Protein AF-A0AAD7U7F3-F1 (afdb_monomer_lite)

pLDDT: mean 78.09, std 25.13, range [22.78, 98.5]

Organism: NCBI:txid2483200

Radius of gyration: 23.65 Å; chains: 1; bounding box: 56×89×61 Å

Sequence (360 aa):
MRVAIVAVALGLERPLIDTRGFLRDIYPVLDVEEEKPFQRAETRCYMRARQVPGDGACLFHALSAGLWYTTNGTHHPMDRKMLREQSLFLRAKAVDVLEDTRDPWLYMGDAERLRASKLLALAAEQCGQSPRDYCHKLRKPHAWGGGPEIVALSNAMRRPIHVYELLWAIADPPGKTPTAPRRARWCLKCIAEFGSPRFDRKPPLHILSCDSRFPSLSPEQMLDQGNHFLLLFECEPHEAARAAADEGADLDAVLKLRAQVERRAISRAKFVSDHRTNPPQSDLAPFFARTVGGSSRLDLWKLSKLLLWPALLLCAAKLPWFWGPSADDPGPPSGSGPKPARRHAPRVIAFGGGGGGAYF

Structure (mmCIF, N/CA/C/O backbone):
data_AF-A0AAD7U7F3-F1
#
_entry.id   AF-A0AAD7U7F3-F1
#
loop_
_atom_site.group_PDB
_atom_site.id
_atom_site.type_symbol
_atom_site.label_atom_id
_atom_site.label_alt_id
_atom_site.label_comp_id
_atom_site.label_asym_id
_atom_site.label_entity_id
_atom_site.label_seq_id
_atom_site.pdbx_PDB_ins_code
_atom_site.Cartn_x
_atom_site.Cartn_y
_atom_site.Cartn_z
_atom_site.occupancy
_atom_site.B_iso_or_equiv
_atom_site.auth_seq_id
_atom_site.auth_comp_id
_atom_site.auth_asym_id
_atom_site.auth_atom_id
_atom_site.pdbx_PDB_model_num
ATOM 1 N N . MET A 1 1 ? -17.987 -4.417 -16.747 1.00 47.72 1 MET A N 1
ATOM 2 C CA . MET A 1 1 ? -17.354 -5.637 -17.304 1.00 47.72 1 MET A CA 1
ATOM 3 C C . MET A 1 1 ? -17.877 -6.002 -18.695 1.00 47.72 1 MET A C 1
ATOM 5 O O . MET A 1 1 ? -17.098 -5.832 -19.616 1.00 47.72 1 MET A O 1
ATOM 9 N N . ARG A 1 2 ? -19.148 -6.409 -18.905 1.00 35.84 2 ARG A N 1
ATOM 10 C CA . ARG A 1 2 ? -19.647 -6.839 -20.243 1.00 35.84 2 ARG A CA 1
ATOM 11 C C . ARG A 1 2 ? -19.343 -5.865 -21.403 1.00 35.84 2 ARG A C 1
ATOM 13 O O . ARG A 1 2 ? -18.937 -6.324 -22.461 1.00 35.84 2 ARG A O 1
ATOM 20 N N . VAL A 1 3 ? -19.447 -4.550 -21.183 1.00 44.34 3 VAL A N 1
ATOM 21 C CA . VAL A 1 3 ? -19.144 -3.508 -22.194 1.00 44.34 3 VAL A CA 1
ATOM 22 C C . VAL A 1 3 ? -17.710 -3.598 -22.749 1.00 44.34 3 VAL A C 1
ATOM 24 O O . VAL A 1 3 ? -17.503 -3.390 -23.938 1.00 44.34 3 VAL A O 1
ATOM 27 N N . ALA A 1 4 ? -16.725 -3.977 -21.928 1.00 43.75 4 ALA A N 1
ATOM 28 C CA . ALA A 1 4 ? -15.315 -4.020 -22.333 1.00 43.75 4 ALA A CA 1
ATOM 29 C C . ALA A 1 4 ? -14.976 -5.168 -23.305 1.00 43.75 4 ALA A C 1
ATOM 31 O O . ALA A 1 4 ? -13.915 -5.153 -23.918 1.00 43.75 4 ALA A O 1
ATOM 32 N N . ILE A 1 5 ? -15.857 -6.167 -23.446 1.00 48.69 5 ILE A N 1
ATOM 33 C CA . ILE A 1 5 ? -15.606 -7.349 -24.287 1.00 48.69 5 ILE A CA 1
ATOM 34 C C . ILE A 1 5 ? -15.856 -7.035 -25.771 1.00 48.69 5 ILE A C 1
ATOM 36 O O . ILE A 1 5 ? -15.153 -7.554 -26.631 1.00 48.69 5 ILE A O 1
ATOM 40 N N . VAL A 1 6 ? -16.814 -6.151 -26.077 1.00 45.12 6 VAL A N 1
ATOM 41 C CA . VAL A 1 6 ? -17.213 -5.834 -27.462 1.00 45.12 6 VAL A CA 1
ATOM 42 C C . VAL A 1 6 ? -16.148 -5.008 -28.194 1.00 45.12 6 VAL A C 1
ATOM 44 O O . VAL A 1 6 ? -15.938 -5.202 -29.387 1.00 45.12 6 VAL A O 1
ATOM 47 N N . ALA A 1 7 ? -15.429 -4.131 -27.485 1.00 48.34 7 ALA A N 1
ATOM 48 C CA . ALA A 1 7 ? -14.422 -3.255 -28.089 1.00 48.34 7 ALA A CA 1
ATOM 49 C C . ALA A 1 7 ? -13.262 -4.028 -28.753 1.00 48.34 7 ALA A C 1
ATOM 51 O O . ALA A 1 7 ? -12.805 -3.662 -29.835 1.00 48.34 7 ALA A O 1
ATOM 52 N N . VAL A 1 8 ? -12.826 -5.133 -28.136 1.00 48.38 8 VAL A N 1
ATOM 53 C CA . VAL A 1 8 ? -11.633 -5.904 -28.539 1.00 48.38 8 VAL A CA 1
ATOM 54 C C . VAL A 1 8 ? -11.722 -6.444 -29.976 1.00 48.38 8 VAL A C 1
ATOM 56 O O . VAL A 1 8 ? -10.695 -6.636 -30.622 1.00 48.38 8 VAL A O 1
ATOM 59 N N . ALA A 1 9 ? -12.933 -6.648 -30.506 1.00 48.47 9 ALA A N 1
ATOM 60 C CA . ALA A 1 9 ? -13.152 -7.171 -31.855 1.00 48.47 9 ALA A CA 1
ATOM 61 C C . ALA A 1 9 ? -12.888 -6.156 -32.990 1.00 48.47 9 ALA A C 1
ATOM 63 O O . ALA A 1 9 ? -12.782 -6.562 -34.143 1.00 48.47 9 ALA A O 1
ATOM 64 N N . LEU A 1 10 ? -12.786 -4.855 -32.688 1.00 58.00 10 LEU A N 1
ATOM 65 C CA . LEU A 1 10 ? -12.718 -3.775 -33.689 1.00 58.00 10 LEU A CA 1
ATOM 66 C C . LEU A 1 10 ? -11.323 -3.138 -33.826 1.00 58.00 10 LEU A C 1
ATOM 68 O O . LEU A 1 10 ? -11.193 -2.049 -34.377 1.00 58.00 10 LEU A O 1
ATOM 72 N N . GLY A 1 11 ? -10.280 -3.765 -33.274 1.00 48.06 11 GLY A N 1
ATOM 73 C CA . GLY A 1 11 ? -8.939 -3.166 -33.201 1.00 48.06 11 GLY A CA 1
ATOM 74 C C . GLY A 1 11 ? -8.825 -2.000 -32.209 1.00 48.06 11 GLY A C 1
ATOM 75 O O . GLY A 1 11 ? -7.768 -1.378 -32.121 1.00 48.06 11 GLY A O 1
ATOM 76 N N . LEU A 1 12 ? -9.888 -1.725 -31.443 1.00 54.03 12 LEU A N 1
ATOM 77 C CA . LEU A 1 12 ? -9.874 -0.774 -30.334 1.00 54.03 12 LEU A CA 1
ATOM 78 C C . LEU A 1 12 ? -8.924 -1.256 -29.227 1.00 54.03 12 LEU A C 1
ATOM 80 O O . LEU A 1 12 ? -8.584 -2.438 -29.127 1.00 54.03 12 LEU A O 1
ATOM 84 N N . GLU A 1 13 ? -8.483 -0.311 -28.402 1.00 64.56 13 GLU A N 1
ATOM 85 C CA . GLU A 1 13 ? -7.389 -0.497 -27.452 1.00 64.56 13 GLU A CA 1
ATOM 86 C C . GLU A 1 13 ? -7.586 -1.715 -26.536 1.00 64.56 13 GLU A C 1
ATOM 88 O O . GLU A 1 13 ? -8.655 -1.940 -25.961 1.00 64.56 13 GLU A O 1
ATOM 93 N N . ARG A 1 14 ? -6.519 -2.514 -26.376 1.00 65.56 14 ARG A N 1
ATOM 94 C CA . ARG A 1 14 ? -6.521 -3.658 -25.450 1.00 65.56 14 ARG A CA 1
ATOM 95 C C . ARG A 1 14 ? -6.868 -3.154 -24.043 1.00 65.56 14 ARG A C 1
ATOM 97 O O . ARG A 1 14 ? -6.232 -2.194 -23.606 1.00 65.56 14 ARG A O 1
ATOM 104 N N . PRO A 1 15 ? -7.786 -3.811 -23.309 1.00 71.75 15 PRO A N 1
ATOM 105 C CA . PRO A 1 15 ? -8.251 -3.314 -22.020 1.00 71.75 15 PRO A CA 1
ATOM 106 C C . PRO A 1 15 ? -7.083 -3.086 -21.055 1.00 71.75 15 PRO A C 1
ATOM 108 O O . PRO A 1 15 ? -6.195 -3.930 -20.916 1.00 71.75 15 PRO A O 1
ATOM 111 N N . LEU A 1 16 ? -7.117 -1.943 -20.364 1.00 88.31 16 LEU A N 1
ATOM 112 C CA . LEU A 1 16 ? -6.086 -1.514 -19.409 1.00 88.31 16 LEU A CA 1
ATOM 113 C C . LEU A 1 16 ? -5.999 -2.422 -18.164 1.00 88.31 16 LEU A C 1
ATOM 115 O O . LEU A 1 16 ? -5.067 -2.296 -17.373 1.00 88.31 16 LEU A O 1
ATOM 119 N N . ILE A 1 17 ? -6.964 -3.333 -17.995 1.00 91.25 17 ILE A N 1
ATOM 120 C CA . ILE A 1 17 ? -7.103 -4.264 -16.873 1.00 91.25 17 ILE A CA 1
ATOM 121 C C . ILE A 1 17 ? -7.215 -5.695 -17.432 1.00 91.25 17 ILE A C 1
ATOM 123 O O . ILE A 1 17 ? -8.026 -5.945 -18.327 1.00 91.25 17 ILE A O 1
ATOM 127 N N . ASP A 1 18 ? -6.426 -6.638 -16.910 1.00 92.06 18 ASP A N 1
ATOM 128 C CA . ASP A 1 18 ? -6.456 -8.054 -17.291 1.00 92.06 18 ASP A CA 1
ATOM 129 C C . ASP A 1 18 ? -7.657 -8.810 -16.682 1.00 92.06 18 ASP A C 1
ATOM 131 O O . ASP A 1 18 ? -8.365 -8.330 -15.793 1.00 92.06 18 ASP A O 1
ATOM 135 N N . THR A 1 19 ? -7.888 -10.044 -17.138 1.00 89.75 19 THR A N 1
ATOM 136 C CA . THR A 1 19 ? -9.008 -10.888 -16.679 1.00 89.75 19 THR A CA 1
ATOM 137 C C . THR A 1 19 ? -8.9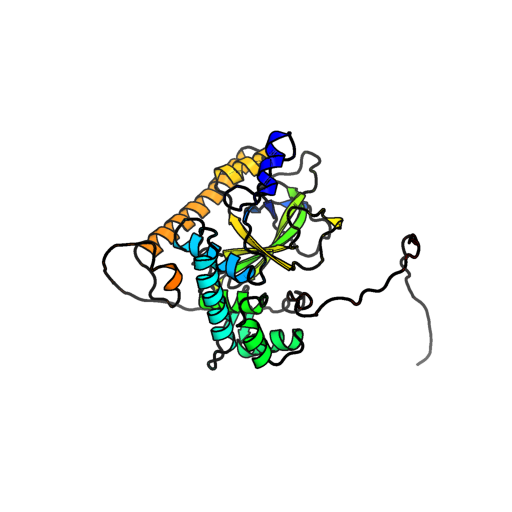25 -11.306 -15.203 1.00 89.75 19 THR A C 1
ATOM 139 O O . THR A 1 19 ? -9.897 -11.834 -14.665 1.00 89.75 19 THR A O 1
ATOM 142 N N . ARG A 1 20 ? -7.797 -11.055 -14.523 1.00 89.94 20 ARG A N 1
ATOM 143 C CA . ARG A 1 20 ? -7.549 -11.333 -13.097 1.00 89.94 20 ARG A CA 1
ATOM 144 C C . ARG A 1 20 ? -7.610 -10.058 -12.235 1.00 89.94 20 ARG A C 1
ATOM 146 O O . ARG A 1 20 ? -7.450 -10.148 -11.009 1.00 89.94 20 ARG A O 1
ATOM 153 N N . GLY A 1 21 ? -7.863 -8.900 -12.851 1.00 92.75 21 GLY A N 1
ATOM 154 C CA . GLY A 1 21 ? -7.983 -7.585 -12.218 1.00 92.75 21 GLY A CA 1
ATOM 155 C C . GLY A 1 21 ? -6.676 -6.793 -12.113 1.00 92.75 21 GLY A C 1
ATOM 156 O O . GLY A 1 21 ? -6.650 -5.790 -11.404 1.00 92.75 21 GLY A O 1
ATOM 157 N N . PHE A 1 22 ? -5.586 -7.226 -12.750 1.00 95.56 22 PHE A N 1
ATOM 158 C CA . PHE A 1 22 ? -4.326 -6.474 -12.765 1.00 95.56 22 PHE A CA 1
ATOM 159 C C . PHE A 1 22 ? -4.377 -5.349 -13.785 1.00 95.56 22 PHE A C 1
ATOM 161 O O . PHE A 1 22 ? -4.866 -5.554 -14.891 1.00 95.56 22 PHE A O 1
ATOM 168 N N . LEU A 1 23 ? -3.812 -4.190 -13.455 1.00 95.44 23 LEU A N 1
ATOM 169 C CA . LEU A 1 23 ? -3.479 -3.210 -14.479 1.00 95.44 23 LEU A CA 1
ATOM 170 C C . LEU A 1 23 ? -2.421 -3.819 -15.404 1.00 95.44 23 LEU A C 1
ATOM 172 O O . LEU A 1 23 ? -1.538 -4.565 -14.967 1.00 95.44 23 LEU A O 1
ATOM 176 N N . ARG A 1 24 ? -2.566 -3.566 -16.704 1.00 92.56 24 ARG A N 1
ATOM 177 C CA . ARG A 1 24 ? -1.751 -4.219 -17.733 1.00 92.56 24 ARG A CA 1
ATOM 178 C C . ARG A 1 24 ? -0.275 -3.837 -17.617 1.00 92.56 24 ARG A C 1
ATOM 180 O O . ARG A 1 24 ? 0.584 -4.704 -17.809 1.00 92.56 24 ARG A O 1
ATOM 187 N N . ASP A 1 25 ? -0.019 -2.573 -17.303 1.00 94.31 25 ASP A N 1
ATOM 188 C CA . ASP A 1 25 ? 1.313 -1.988 -17.249 1.00 94.31 25 ASP A CA 1
ATOM 189 C C . ASP A 1 25 ? 2.125 -2.470 -16.041 1.00 94.31 25 ASP A C 1
ATOM 191 O O . ASP A 1 25 ? 1.609 -2.986 -15.045 1.00 94.31 25 ASP A O 1
ATOM 195 N N . ILE A 1 26 ? 3.437 -2.298 -16.164 1.00 95.94 26 ILE A N 1
ATOM 196 C CA . ILE A 1 26 ? 4.414 -2.528 -15.106 1.00 95.94 26 ILE A CA 1
ATOM 197 C C . ILE A 1 26 ? 4.969 -1.161 -14.707 1.00 95.94 26 ILE A C 1
ATOM 199 O O . ILE A 1 26 ? 5.380 -0.377 -15.566 1.00 95.94 26 ILE A O 1
ATOM 203 N N . TYR A 1 27 ? 4.984 -0.872 -13.410 1.00 96.94 27 TYR A N 1
ATOM 204 C CA . TYR A 1 27 ? 5.368 0.430 -12.879 1.00 96.94 27 TYR A CA 1
ATOM 205 C C . TYR A 1 27 ? 6.756 0.349 -12.225 1.00 96.94 27 TYR A C 1
ATOM 207 O O . TYR A 1 27 ? 6.943 -0.482 -11.329 1.00 96.94 27 TYR A O 1
ATOM 215 N N . PRO A 1 28 ? 7.733 1.170 -12.650 1.00 96.50 28 PRO A N 1
ATOM 216 C CA . PRO A 1 28 ? 9.009 1.293 -11.957 1.00 96.50 28 PRO A CA 1
ATOM 217 C C . PRO A 1 28 ? 8.789 1.971 -10.601 1.00 96.50 28 PRO A C 1
ATOM 219 O O . PRO A 1 28 ? 8.131 3.009 -10.514 1.00 96.50 28 PRO A O 1
ATOM 222 N N . VAL A 1 29 ? 9.342 1.381 -9.546 1.00 96.25 29 VAL A N 1
ATOM 223 C CA . VAL A 1 29 ? 9.463 1.989 -8.219 1.00 96.25 29 VAL A CA 1
ATOM 224 C C . VAL A 1 29 ? 10.781 2.744 -8.187 1.00 96.25 29 VAL A C 1
ATOM 226 O O . VAL A 1 29 ? 11.840 2.133 -8.342 1.00 96.25 29 VAL A O 1
ATOM 229 N N . LEU A 1 30 ? 10.706 4.056 -8.006 1.00 94.12 30 LEU A N 1
ATOM 230 C CA . LEU A 1 30 ? 11.855 4.953 -8.034 1.00 94.12 30 LEU A CA 1
ATOM 231 C C . LEU A 1 30 ? 12.405 5.170 -6.625 1.00 94.12 30 LEU A C 1
ATOM 233 O O . LEU A 1 30 ? 11.630 5.287 -5.674 1.00 94.12 30 LEU A O 1
ATOM 237 N N . ASP A 1 31 ? 13.730 5.252 -6.504 1.00 86.38 31 ASP A N 1
ATOM 238 C CA . ASP A 1 31 ? 14.371 5.755 -5.286 1.00 86.38 31 ASP A CA 1
ATOM 239 C C . ASP A 1 31 ? 14.473 7.284 -5.370 1.00 86.38 31 ASP A C 1
ATOM 241 O O . ASP A 1 31 ? 15.043 7.820 -6.324 1.00 86.38 31 ASP A O 1
ATOM 245 N N . VAL A 1 32 ? 13.821 7.994 -4.446 1.00 85.44 32 VAL A N 1
ATOM 246 C CA . VAL A 1 32 ? 13.494 9.418 -4.610 1.00 85.44 32 VAL A CA 1
ATOM 247 C C . VAL A 1 32 ? 13.761 10.217 -3.338 1.00 85.44 32 VAL A C 1
ATOM 249 O O . VAL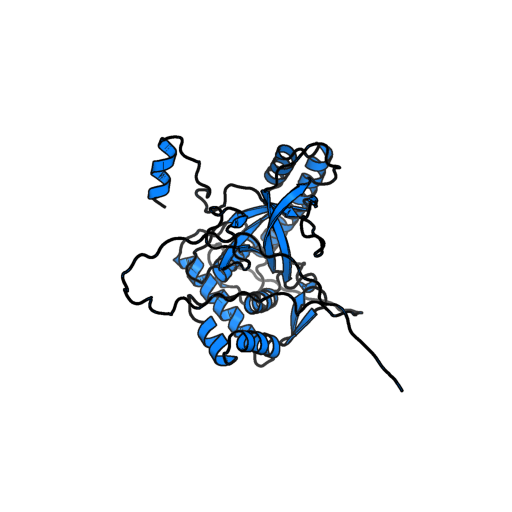 A 1 32 ? 13.020 10.127 -2.363 1.00 85.44 32 VAL A O 1
ATOM 252 N N . GLU A 1 33 ? 14.767 11.086 -3.406 1.00 78.56 33 GLU A N 1
ATOM 253 C CA . GLU A 1 33 ? 14.968 12.190 -2.462 1.00 78.56 33 GLU A CA 1
ATOM 254 C C . GLU A 1 33 ? 13.843 13.232 -2.618 1.00 78.56 33 GLU A C 1
ATOM 256 O O . GLU A 1 33 ? 13.514 13.636 -3.739 1.00 78.56 33 GLU A O 1
ATOM 261 N N . GLU A 1 34 ? 13.261 13.690 -1.504 1.00 70.06 34 GLU A N 1
ATOM 262 C CA . GLU A 1 34 ? 11.992 14.441 -1.500 1.00 70.06 34 GLU A CA 1
ATOM 263 C C . GLU A 1 34 ? 12.018 15.789 -2.248 1.00 70.06 34 GLU A C 1
ATOM 265 O O . GLU A 1 34 ? 10.980 16.253 -2.714 1.00 70.06 34 GLU A O 1
ATOM 270 N N . GLU A 1 35 ? 13.180 16.431 -2.379 1.00 65.56 35 GLU A N 1
ATOM 271 C CA . GLU A 1 35 ? 13.280 17.882 -2.622 1.00 65.56 35 GLU A CA 1
ATOM 272 C C . GLU A 1 35 ? 13.250 18.336 -4.100 1.00 65.56 35 GLU A C 1
ATOM 274 O O . GLU A 1 35 ? 13.388 19.528 -4.380 1.00 65.56 35 GLU A O 1
ATOM 279 N N . LYS A 1 36 ? 13.114 17.427 -5.077 1.00 63.56 36 LYS A N 1
ATOM 280 C CA . LYS A 1 36 ? 13.412 17.717 -6.501 1.00 63.56 36 LYS A CA 1
ATOM 281 C C . LYS A 1 36 ? 12.172 17.586 -7.411 1.00 63.56 36 LYS A C 1
ATOM 283 O O . LYS A 1 36 ? 11.850 16.478 -7.821 1.00 63.56 36 LYS A O 1
ATOM 288 N N . PRO A 1 37 ? 11.512 18.684 -7.840 1.00 53.56 37 PRO A N 1
ATOM 289 C CA . PRO A 1 37 ? 10.186 18.641 -8.485 1.00 53.56 37 PRO A CA 1
ATOM 290 C C . PRO A 1 37 ? 10.131 18.031 -9.901 1.00 53.56 37 PRO A C 1
ATOM 292 O O . PRO A 1 37 ? 9.054 17.931 -10.479 1.00 53.56 37 PRO A O 1
ATOM 295 N N . PHE A 1 38 ? 11.267 17.627 -10.474 1.00 59.78 38 PHE A N 1
ATOM 296 C CA . PHE A 1 38 ? 11.347 16.862 -11.723 1.00 59.78 38 PHE A CA 1
ATOM 297 C C . PHE A 1 38 ? 12.333 15.699 -11.531 1.00 59.78 38 PHE A C 1
ATOM 299 O O . PHE A 1 38 ? 13.477 15.741 -11.987 1.00 59.78 38 PHE A O 1
ATOM 306 N N . GLN A 1 39 ? 11.910 14.660 -10.805 1.00 68.56 39 GLN A N 1
ATOM 307 C CA . GLN A 1 39 ? 12.752 13.489 -10.564 1.00 68.56 39 GLN A CA 1
ATOM 308 C C . GLN A 1 39 ? 12.930 12.642 -11.832 1.00 68.56 39 GLN A C 1
ATOM 310 O O . GLN A 1 39 ? 12.088 11.837 -12.232 1.00 68.56 39 GLN A O 1
ATOM 315 N N . ARG A 1 40 ? 14.114 12.797 -12.422 1.00 80.88 40 ARG A N 1
ATOM 316 C CA . ARG A 1 40 ? 14.859 11.683 -13.003 1.00 80.88 40 ARG A CA 1
ATOM 317 C C . ARG A 1 40 ? 15.420 10.851 -11.846 1.00 80.88 40 ARG A C 1
ATOM 319 O O . ARG A 1 40 ? 16.100 11.420 -10.995 1.00 80.88 40 ARG A O 1
ATOM 326 N N . ALA A 1 41 ? 15.127 9.554 -11.795 1.00 85.94 41 ALA A N 1
ATOM 327 C CA . ALA A 1 41 ? 15.519 8.691 -10.676 1.00 85.94 41 ALA A CA 1
ATOM 328 C C . ALA A 1 41 ? 15.744 7.234 -11.111 1.00 85.94 41 ALA A C 1
ATOM 330 O O . ALA A 1 41 ? 15.153 6.776 -12.092 1.00 85.94 41 ALA A O 1
ATOM 331 N N . GLU A 1 42 ? 16.583 6.505 -10.372 1.00 87.50 42 GLU A N 1
ATOM 332 C CA . GLU A 1 42 ? 16.876 5.091 -10.630 1.00 87.50 42 GLU A CA 1
ATOM 333 C C . GLU A 1 42 ? 15.718 4.182 -10.186 1.00 87.50 42 GLU A C 1
ATOM 335 O O . GLU A 1 42 ? 15.091 4.384 -9.142 1.00 87.50 42 GLU A O 1
ATOM 340 N N . THR A 1 43 ? 15.439 3.147 -10.981 1.00 89.88 43 THR A N 1
ATOM 341 C CA . THR A 1 43 ? 14.402 2.156 -10.672 1.00 89.88 43 THR A CA 1
ATOM 342 C C . THR A 1 43 ? 14.909 1.078 -9.705 1.00 89.88 43 THR A C 1
ATOM 344 O O . THR A 1 43 ? 15.614 0.152 -10.102 1.00 89.88 43 THR A O 1
ATOM 347 N N . ARG A 1 44 ? 14.471 1.128 -8.441 1.00 91.44 44 ARG A N 1
ATOM 348 C CA . ARG A 1 44 ? 14.799 0.152 -7.379 1.00 91.44 44 ARG A CA 1
ATOM 349 C C . ARG A 1 44 ? 14.126 -1.215 -7.572 1.00 91.44 44 ARG A C 1
ATOM 351 O O . ARG A 1 44 ? 14.664 -2.240 -7.144 1.00 91.44 44 ARG A O 1
ATOM 358 N N . CYS A 1 45 ? 12.927 -1.258 -8.160 1.00 94.38 45 CYS A N 1
ATOM 359 C CA . CYS A 1 45 ? 12.253 -2.490 -8.601 1.00 94.38 45 CYS A CA 1
ATOM 360 C C . CYS A 1 45 ? 11.043 -2.186 -9.499 1.00 94.38 45 CYS A C 1
ATOM 362 O O . CYS A 1 45 ? 10.729 -1.030 -9.749 1.00 94.38 45 CYS A O 1
ATOM 364 N N . TYR A 1 46 ? 10.336 -3.224 -9.949 1.00 97.00 46 TYR A N 1
ATOM 365 C CA . TYR A 1 46 ? 9.129 -3.098 -10.766 1.00 97.00 46 TYR A CA 1
ATOM 366 C C . TYR A 1 46 ? 7.931 -3.757 -10.076 1.00 97.00 46 TYR A C 1
ATOM 368 O O . TYR A 1 46 ? 8.049 -4.866 -9.546 1.00 97.00 46 TYR A O 1
ATOM 376 N N . MET A 1 47 ? 6.765 -3.111 -10.121 1.00 97.88 47 MET A N 1
ATOM 377 C CA . MET A 1 47 ? 5.523 -3.601 -9.513 1.00 97.88 47 MET A CA 1
ATOM 378 C C . MET A 1 47 ? 4.343 -3.615 -10.491 1.00 97.88 47 MET A C 1
ATOM 380 O O . MET A 1 47 ? 4.318 -2.890 -11.485 1.00 97.88 47 MET A O 1
ATOM 384 N N . ARG A 1 48 ? 3.334 -4.433 -10.179 1.00 97.12 48 ARG A N 1
ATOM 385 C CA . ARG A 1 48 ? 2.038 -4.485 -10.871 1.00 97.12 48 ARG A CA 1
ATOM 386 C C . ARG A 1 48 ? 0.935 -4.085 -9.903 1.00 97.12 48 ARG A C 1
ATOM 388 O O . ARG A 1 48 ? 0.863 -4.629 -8.801 1.00 97.12 48 ARG A O 1
ATOM 395 N N . ALA A 1 49 ? 0.064 -3.176 -10.323 1.00 97.69 49 ALA A N 1
ATOM 396 C CA . ALA A 1 49 ? -1.131 -2.822 -9.566 1.00 97.69 49 ALA A CA 1
ATOM 397 C C . ALA A 1 49 ? -2.287 -3.782 -9.883 1.00 97.69 49 ALA A C 1
ATOM 399 O O . ALA A 1 49 ? -2.416 -4.271 -11.006 1.00 97.69 49 ALA A O 1
ATOM 400 N N . ARG A 1 50 ? -3.158 -4.028 -8.904 1.00 96.75 50 ARG A N 1
ATOM 401 C CA . ARG A 1 50 ? -4.387 -4.814 -9.041 1.00 96.75 50 ARG A CA 1
ATOM 402 C C . ARG A 1 50 ? -5.565 -4.042 -8.462 1.00 96.75 50 ARG A C 1
ATOM 404 O O . ARG A 1 50 ? -5.494 -3.548 -7.336 1.00 96.75 50 ARG A O 1
ATOM 411 N N . GLN A 1 51 ? -6.646 -3.969 -9.232 1.00 95.38 51 GLN A N 1
ATOM 412 C CA . GLN A 1 51 ? -7.883 -3.327 -8.811 1.00 95.38 51 GLN A CA 1
ATOM 413 C C . GLN A 1 51 ? -8.594 -4.102 -7.703 1.00 95.38 51 GLN A C 1
ATOM 415 O O . GLN A 1 51 ? -8.563 -5.333 -7.635 1.00 95.38 51 GLN A O 1
ATOM 420 N N . VAL A 1 52 ? -9.268 -3.331 -6.858 1.00 95.19 52 VAL A N 1
ATOM 421 C CA . VAL A 1 52 ? -10.155 -3.760 -5.777 1.00 95.19 52 VAL A CA 1
ATOM 422 C C . VAL A 1 52 ? -11.484 -3.002 -5.913 1.00 95.19 52 VAL A C 1
ATOM 424 O O . VAL A 1 52 ? -11.538 -1.995 -6.622 1.00 95.19 52 VAL A O 1
ATOM 427 N N . PRO A 1 53 ? -12.580 -3.439 -5.268 1.00 94.00 53 PRO A N 1
ATOM 428 C CA . PRO A 1 53 ? -13.833 -2.689 -5.303 1.00 94.00 53 PRO A CA 1
ATOM 429 C C . PRO A 1 53 ? -13.684 -1.252 -4.768 1.00 94.00 53 PRO A C 1
ATOM 431 O O . PRO A 1 53 ? -13.114 -1.019 -3.704 1.00 94.00 53 PRO A O 1
ATOM 434 N N . GLY A 1 54 ? -14.229 -0.286 -5.511 1.00 91.69 54 GLY A N 1
ATOM 435 C CA . GLY A 1 54 ? -14.294 1.132 -5.138 1.00 91.69 54 GLY A CA 1
ATOM 436 C C . GLY A 1 54 ? -15.526 1.500 -4.302 1.00 91.69 54 GLY A C 1
ATOM 437 O O . GLY A 1 54 ? -16.062 2.587 -4.462 1.00 91.69 54 GLY A O 1
ATOM 438 N N . ASP A 1 55 ? -16.017 0.606 -3.441 1.00 92.94 55 ASP A N 1
ATOM 439 C CA . ASP A 1 55 ? -17.221 0.804 -2.613 1.00 92.94 55 ASP A CA 1
ATOM 440 C C . ASP A 1 55 ? -16.900 1.394 -1.223 1.00 92.94 55 ASP A C 1
ATOM 442 O O . ASP A 1 55 ? -17.510 1.036 -0.216 1.00 92.94 55 ASP A O 1
ATOM 446 N N . GLY A 1 56 ? -15.897 2.276 -1.159 1.00 92.44 56 GLY A N 1
ATOM 447 C CA . GLY A 1 56 ? -15.399 2.900 0.073 1.00 92.44 56 GLY A CA 1
ATOM 448 C C . GLY A 1 56 ? -14.532 1.997 0.964 1.00 92.44 56 GLY A C 1
ATOM 449 O O . GLY A 1 56 ? -13.773 2.502 1.786 1.00 92.44 56 GLY A O 1
ATOM 450 N N . ALA A 1 57 ? -14.549 0.674 0.767 1.00 95.75 57 ALA A N 1
ATOM 451 C CA . ALA A 1 57 ? -13.730 -0.280 1.523 1.00 95.75 57 ALA A CA 1
ATOM 452 C C . ALA A 1 57 ? -12.356 -0.589 0.882 1.00 95.75 57 ALA A C 1
ATOM 454 O O . ALA A 1 57 ? -11.656 -1.495 1.341 1.00 95.75 57 ALA A O 1
ATOM 455 N N . CYS A 1 58 ? -11.951 0.149 -0.162 1.00 96.94 58 CYS A N 1
ATOM 456 C CA . CYS A 1 58 ? -10.799 -0.179 -1.016 1.00 96.94 58 CYS A CA 1
ATOM 457 C C . CYS A 1 58 ? -9.475 -0.427 -0.262 1.00 96.94 58 CYS A C 1
ATOM 459 O O . CYS A 1 58 ? -8.793 -1.403 -0.576 1.00 96.94 58 CYS A O 1
ATOM 461 N N . LEU A 1 59 ? -9.154 0.348 0.785 1.00 98.00 59 LEU A N 1
ATOM 462 C CA . LEU A 1 59 ? -7.990 0.098 1.651 1.00 98.00 59 LEU A CA 1
ATOM 463 C C . LEU A 1 59 ? -8.017 -1.320 2.245 1.00 98.00 59 LEU A C 1
ATOM 465 O O . LEU A 1 59 ? -7.081 -2.104 2.090 1.00 98.00 59 LEU A O 1
ATOM 469 N N . PHE A 1 60 ? -9.120 -1.671 2.904 1.00 98.00 60 PHE A N 1
ATOM 470 C CA . PHE A 1 60 ? -9.289 -2.965 3.561 1.00 98.00 60 PHE A CA 1
ATOM 471 C C . PHE A 1 60 ? -9.390 -4.115 2.554 1.00 98.00 60 PHE A C 1
ATOM 473 O O . PHE A 1 60 ? -9.034 -5.246 2.887 1.00 98.00 60 PHE A O 1
ATOM 480 N N . HIS A 1 61 ? -9.858 -3.853 1.330 1.00 97.25 61 HIS A N 1
ATOM 481 C CA . HIS A 1 61 ? -9.835 -4.815 0.226 1.00 97.25 61 HIS A CA 1
ATOM 482 C C . HIS A 1 61 ? -8.412 -5.072 -0.281 1.00 97.25 61 HIS A C 1
ATOM 484 O O . HIS A 1 61 ? -8.034 -6.230 -0.459 1.00 97.25 61 HIS A O 1
ATOM 490 N N . ALA A 1 62 ? -7.600 -4.024 -0.453 1.00 97.94 62 ALA A N 1
ATOM 491 C CA . ALA A 1 62 ? -6.199 -4.160 -0.837 1.00 97.94 62 ALA A CA 1
ATOM 492 C C . ALA A 1 62 ? -5.407 -4.927 0.234 1.00 97.94 62 ALA A C 1
ATOM 494 O O . ALA A 1 62 ? -4.752 -5.922 -0.079 1.00 97.94 62 ALA A O 1
ATOM 495 N N . LEU A 1 63 ? -5.550 -4.552 1.510 1.00 98.00 63 LEU A N 1
ATOM 496 C CA . LEU A 1 63 ? -4.879 -5.235 2.620 1.00 98.00 63 LEU A CA 1
ATOM 497 C C . LEU A 1 63 ? -5.354 -6.687 2.807 1.00 98.00 63 LEU A C 1
ATOM 499 O O . LEU A 1 63 ? -4.517 -7.560 3.025 1.00 98.00 63 LEU A O 1
ATOM 503 N N . SER A 1 64 ? -6.651 -6.987 2.649 1.00 96.75 64 SER A N 1
ATOM 504 C CA . SER A 1 64 ? -7.169 -8.370 2.684 1.00 96.75 64 SER A CA 1
ATOM 505 C C . SER A 1 64 ? -6.591 -9.221 1.548 1.00 96.75 64 SER A C 1
ATOM 507 O O . SER A 1 64 ? -6.052 -10.300 1.803 1.00 96.75 64 SER A O 1
ATOM 509 N N . ALA A 1 65 ? -6.624 -8.730 0.306 1.00 96.38 65 ALA A N 1
ATOM 510 C CA . ALA A 1 65 ? -6.106 -9.473 -0.839 1.00 96.38 65 ALA A CA 1
ATOM 511 C C . ALA A 1 65 ? -4.568 -9.622 -0.812 1.00 96.38 65 ALA A C 1
ATOM 513 O O . ALA A 1 65 ? -4.045 -10.647 -1.262 1.00 96.38 65 ALA A O 1
ATOM 514 N N . GLY A 1 66 ? -3.844 -8.650 -0.242 1.00 96.69 66 GLY A N 1
ATOM 515 C CA . GLY A 1 66 ? -2.396 -8.709 -0.020 1.00 96.69 66 GLY A CA 1
ATOM 516 C C . GLY A 1 66 ? -2.001 -9.659 1.114 1.00 96.69 66 GLY A C 1
ATOM 517 O O . GLY A 1 66 ? -1.072 -10.459 0.961 1.00 96.69 66 GLY A O 1
ATOM 518 N N . LEU A 1 67 ? -2.734 -9.645 2.233 1.00 94.88 67 LEU A N 1
ATOM 519 C CA . LEU A 1 67 ? -2.548 -10.602 3.327 1.00 94.88 67 LEU A CA 1
ATOM 520 C C . LEU A 1 67 ? -2.860 -12.031 2.869 1.00 94.88 67 LEU A C 1
ATOM 522 O O . LEU A 1 67 ? -2.115 -12.953 3.191 1.00 94.88 67 LEU A O 1
ATOM 526 N N . TRP A 1 68 ? -3.911 -12.218 2.067 1.00 93.88 68 TRP A N 1
ATOM 527 C CA . TRP A 1 68 ? -4.209 -13.507 1.448 1.00 93.88 68 TRP A CA 1
ATOM 528 C C . TRP A 1 68 ? -3.064 -13.980 0.548 1.00 93.88 68 TRP A C 1
ATOM 530 O O . TRP A 1 68 ? -2.650 -15.128 0.675 1.00 93.88 68 TRP A O 1
ATOM 540 N N . TYR A 1 69 ? -2.504 -13.122 -0.313 1.00 93.75 69 TYR A N 1
ATOM 541 C CA . TYR A 1 69 ? -1.376 -13.502 -1.173 1.00 93.75 69 TYR A CA 1
ATOM 542 C C . TYR A 1 69 ? -0.114 -13.856 -0.377 1.00 93.75 69 TYR A C 1
ATOM 544 O O . TYR A 1 69 ? 0.478 -14.911 -0.598 1.00 93.75 69 TYR A O 1
ATOM 552 N N . THR A 1 70 ? 0.262 -13.027 0.599 1.00 91.56 70 THR A N 1
ATOM 553 C CA . THR A 1 70 ? 1.451 -13.250 1.447 1.00 91.56 70 THR A CA 1
ATOM 554 C C . THR A 1 70 ? 1.296 -14.382 2.471 1.00 91.56 70 THR A C 1
ATOM 556 O O . THR A 1 70 ? 2.269 -14.715 3.146 1.00 91.56 70 THR A O 1
ATOM 559 N N . THR A 1 71 ? 0.105 -14.980 2.579 1.00 88.19 71 THR A N 1
ATOM 560 C CA . THR A 1 71 ? -0.192 -16.168 3.398 1.00 88.19 71 THR A CA 1
ATOM 561 C C . THR A 1 71 ? -0.374 -17.424 2.541 1.00 88.19 71 THR A C 1
ATOM 563 O O . THR A 1 71 ? 0.205 -18.467 2.825 1.00 88.19 71 THR A O 1
ATOM 566 N N . ASN A 1 72 ? -1.174 -17.341 1.474 1.00 88.38 72 ASN A N 1
ATOM 567 C CA . ASN A 1 72 ? -1.602 -18.489 0.675 1.00 88.38 72 ASN A CA 1
ATOM 568 C C . ASN A 1 72 ? -0.804 -18.667 -0.628 1.00 88.38 72 ASN A C 1
ATOM 570 O O . ASN A 1 72 ? -1.016 -19.668 -1.311 1.00 88.38 72 ASN A O 1
ATOM 574 N N . GLY A 1 73 ? 0.080 -17.736 -1.009 1.00 89.25 73 GLY A N 1
ATOM 575 C CA . GLY A 1 73 ? 0.854 -17.791 -2.262 1.00 89.25 73 GLY A CA 1
ATOM 576 C C . GLY A 1 73 ? 0.004 -17.706 -3.538 1.00 89.25 73 GLY A C 1
ATOM 577 O O . GLY A 1 73 ? 0.476 -18.031 -4.621 1.00 89.25 73 GLY A O 1
ATOM 578 N N . THR A 1 74 ? -1.265 -17.314 -3.417 1.00 91.25 74 THR A N 1
ATOM 579 C CA . THR A 1 74 ? -2.254 -17.261 -4.504 1.00 91.25 74 THR A CA 1
ATOM 580 C C . THR A 1 74 ? -2.961 -15.915 -4.479 1.00 91.25 74 THR A C 1
ATOM 582 O O . THR A 1 74 ? -3.131 -15.318 -3.419 1.00 91.25 74 THR A O 1
ATOM 585 N N . HIS A 1 75 ? -3.365 -15.385 -5.632 1.00 91.38 75 HIS A N 1
ATOM 586 C CA . HIS A 1 75 ? -4.105 -14.123 -5.656 1.00 91.38 75 HIS A CA 1
ATOM 587 C C . HIS A 1 75 ? -5.535 -14.338 -5.143 1.00 91.38 75 HIS A C 1
ATOM 589 O O . HIS A 1 75 ? -6.231 -15.228 -5.629 1.00 91.38 75 HIS A O 1
ATOM 595 N N . HIS A 1 76 ? -5.989 -13.505 -4.198 1.00 86.56 76 HIS A N 1
ATOM 596 C CA . HIS A 1 76 ? -7.352 -13.585 -3.658 1.00 86.56 76 HIS A CA 1
ATOM 597 C C . HIS A 1 76 ? -8.382 -13.544 -4.810 1.00 86.56 76 HIS A C 1
ATOM 599 O O . HIS A 1 76 ? -8.273 -12.660 -5.679 1.00 86.56 76 HIS A O 1
ATOM 605 N N . PRO A 1 77 ? -9.367 -14.461 -4.860 1.00 83.81 77 PRO A N 1
ATOM 606 C CA . PRO A 1 77 ? -10.430 -14.410 -5.859 1.00 83.81 77 PRO A CA 1
ATOM 607 C C . PRO A 1 77 ? -11.279 -13.162 -5.611 1.00 83.81 77 PRO A C 1
ATOM 609 O O . PRO A 1 77 ? -11.679 -12.913 -4.480 1.00 83.81 77 PRO A O 1
ATOM 612 N N . MET A 1 78 ? -11.582 -12.364 -6.635 1.00 82.88 78 MET A N 1
ATOM 613 C CA . MET A 1 78 ? -12.372 -11.129 -6.465 1.00 82.88 78 MET A CA 1
ATOM 614 C C . MET A 1 78 ? -13.885 -11.402 -6.322 1.00 82.88 78 MET A C 1
ATOM 616 O O . MET A 1 78 ? -14.720 -10.633 -6.798 1.00 82.88 78 MET A O 1
ATOM 620 N N . ASP A 1 79 ? -14.237 -12.503 -5.648 1.00 78.06 79 ASP A N 1
ATOM 621 C CA . ASP A 1 79 ? -15.570 -12.698 -5.088 1.00 78.06 79 ASP A CA 1
ATOM 622 C C . ASP A 1 79 ? -15.841 -11.599 -4.054 1.00 78.06 79 ASP A C 1
ATOM 624 O O . ASP A 1 79 ? -15.056 -11.359 -3.133 1.00 78.06 79 ASP A O 1
ATOM 628 N N . ARG A 1 80 ? -16.995 -10.951 -4.203 1.00 76.88 80 ARG A N 1
ATOM 629 C CA . ARG A 1 80 ? -17.435 -9.879 -3.316 1.00 76.88 80 ARG A CA 1
ATOM 630 C C . ARG A 1 80 ? -17.743 -10.381 -1.910 1.00 76.88 80 ARG A C 1
ATOM 632 O O . ARG A 1 80 ? -17.597 -9.587 -0.988 1.00 76.88 80 ARG A O 1
ATOM 639 N N . LYS A 1 81 ? -18.173 -11.636 -1.716 1.00 90.12 81 LYS A N 1
ATOM 640 C CA . LYS A 1 81 ? -18.542 -12.126 -0.380 1.00 90.12 81 LYS A CA 1
ATOM 641 C C . LYS A 1 81 ? -17.308 -12.325 0.498 1.00 90.12 81 LYS A C 1
ATOM 643 O O . LYS A 1 81 ? -17.170 -11.610 1.487 1.00 90.12 81 LYS A O 1
ATOM 648 N N . MET A 1 82 ? -16.389 -13.218 0.123 1.00 90.19 82 MET A N 1
ATOM 649 C CA . MET A 1 82 ? -15.219 -13.525 0.960 1.00 90.19 82 MET A CA 1
ATOM 650 C C . MET A 1 82 ? -14.315 -12.300 1.173 1.00 90.19 82 MET A C 1
ATOM 652 O O . MET A 1 82 ? -13.838 -12.079 2.285 1.00 90.19 82 MET A O 1
ATOM 656 N N . LEU A 1 83 ? -14.138 -11.467 0.138 1.00 92.62 83 LEU A N 1
ATOM 657 C CA . LEU A 1 83 ? -13.346 -10.239 0.242 1.00 92.62 83 LEU A CA 1
ATOM 658 C C . LEU A 1 83 ? -13.981 -9.235 1.220 1.00 92.62 83 LEU A C 1
ATOM 660 O O . LEU A 1 83 ? -13.278 -8.656 2.043 1.00 92.62 83 LEU A O 1
ATOM 664 N N . ARG A 1 84 ? -15.309 -9.045 1.186 1.00 93.31 84 ARG A N 1
ATOM 665 C CA . ARG A 1 84 ? -16.000 -8.154 2.136 1.00 93.31 84 ARG A CA 1
ATOM 666 C C . ARG A 1 84 ? -15.989 -8.703 3.561 1.00 93.31 84 ARG A C 1
ATOM 668 O O . ARG A 1 84 ? -15.754 -7.920 4.474 1.00 93.31 84 ARG A O 1
ATOM 675 N N . GLU A 1 85 ? -16.173 -10.009 3.760 1.00 94.38 85 GLU A N 1
ATOM 676 C CA . GLU A 1 85 ? -16.057 -10.652 5.082 1.00 94.38 85 GLU A CA 1
ATOM 677 C C . GLU A 1 85 ? -14.677 -10.377 5.713 1.00 94.38 85 GLU A C 1
ATOM 679 O O . GLU A 1 85 ? -14.590 -9.888 6.841 1.00 94.38 85 GLU A O 1
ATOM 684 N N . GLN A 1 86 ? -13.592 -10.596 4.962 1.00 94.81 86 GLN A N 1
ATOM 685 C CA . GLN A 1 86 ? -12.225 -10.341 5.434 1.00 94.81 86 GLN A CA 1
ATOM 686 C C . GLN A 1 86 ? -11.911 -8.849 5.620 1.00 94.81 86 GLN A C 1
ATOM 688 O O . GLN A 1 86 ? -11.226 -8.478 6.573 1.00 94.81 86 GLN A O 1
ATOM 693 N N . SER A 1 87 ? -12.416 -7.971 4.752 1.00 96.25 87 SER A N 1
ATOM 694 C CA . SER A 1 87 ? -12.208 -6.525 4.886 1.00 96.25 87 SER A CA 1
ATOM 695 C C . SER A 1 87 ? -12.996 -5.904 6.039 1.00 96.25 87 SER A C 1
ATOM 697 O O . SER A 1 87 ? -12.480 -4.998 6.687 1.00 96.25 87 SER A O 1
ATOM 699 N N . LEU A 1 88 ? -14.195 -6.406 6.353 1.00 96.31 88 LEU A N 1
ATOM 700 C CA . LEU A 1 88 ? -14.927 -6.028 7.568 1.00 96.31 88 LEU A CA 1
ATOM 701 C C . LEU A 1 88 ? -14.194 -6.493 8.831 1.00 96.31 88 LEU A C 1
ATOM 703 O O . LEU A 1 88 ? -14.132 -5.745 9.803 1.00 96.31 88 LEU A O 1
ATOM 707 N N . PHE A 1 89 ? -13.581 -7.679 8.800 1.00 96.50 89 PHE A N 1
ATOM 708 C CA . PHE A 1 89 ? -12.732 -8.153 9.891 1.00 96.50 89 PHE A CA 1
ATOM 709 C C . PHE A 1 89 ? -11.486 -7.267 10.090 1.00 96.50 89 PHE A C 1
ATOM 711 O O . PHE A 1 89 ? -11.209 -6.861 11.217 1.00 96.50 89 PHE A O 1
ATOM 718 N N . LEU A 1 90 ? -10.764 -6.900 9.020 1.00 97.56 90 LEU A N 1
ATOM 719 C CA . LEU A 1 90 ? -9.624 -5.972 9.126 1.00 97.56 90 LEU A CA 1
ATOM 720 C C . LEU A 1 90 ? -10.059 -4.575 9.594 1.00 97.56 90 LEU A C 1
ATOM 722 O O . LEU A 1 90 ? -9.380 -3.983 10.427 1.00 97.56 90 LEU A O 1
ATOM 726 N N . ARG A 1 91 ? -11.203 -4.073 9.112 1.00 98.00 91 ARG A N 1
ATOM 727 C CA . ARG A 1 91 ? -11.816 -2.822 9.582 1.00 98.00 91 ARG A CA 1
ATOM 728 C C . ARG A 1 91 ? -12.069 -2.867 11.085 1.00 98.00 91 ARG A C 1
ATOM 730 O O . ARG A 1 91 ? -11.578 -1.997 11.792 1.00 98.00 91 ARG A O 1
ATOM 737 N N . ALA A 1 92 ? -12.768 -3.891 11.580 1.00 97.81 92 ALA A N 1
ATOM 738 C CA . ALA A 1 92 ? -13.000 -4.066 13.013 1.00 97.81 92 ALA A CA 1
ATOM 739 C C . ALA A 1 92 ? -11.674 -4.110 13.789 1.00 97.81 92 ALA A C 1
ATOM 741 O O . ALA A 1 92 ? -11.484 -3.307 14.696 1.00 97.81 92 ALA A O 1
ATOM 742 N N . LYS A 1 93 ? -10.715 -4.938 13.351 1.00 98.06 93 LYS A N 1
ATOM 743 C CA . LYS A 1 93 ? -9.416 -5.101 14.018 1.00 98.06 93 LYS A CA 1
ATOM 744 C C . LYS A 1 93 ? -8.567 -3.825 14.052 1.00 98.06 93 LYS A C 1
ATOM 746 O O . LYS A 1 93 ? -7.779 -3.665 14.980 1.00 98.06 93 LYS A O 1
ATOM 751 N N . ALA A 1 94 ? -8.719 -2.928 13.075 1.00 98.31 94 ALA A N 1
ATOM 752 C CA . ALA A 1 94 ? -8.096 -1.606 13.095 1.00 98.31 94 ALA A CA 1
ATOM 753 C C . ALA A 1 94 ? -8.693 -0.739 14.215 1.00 98.31 94 ALA A C 1
ATOM 755 O O . ALA A 1 94 ? -7.956 -0.218 15.050 1.00 98.31 94 ALA A O 1
ATOM 756 N N . VAL A 1 95 ? -10.028 -0.652 14.282 1.00 98.38 95 VAL A N 1
ATOM 757 C CA . VAL A 1 95 ? -10.722 0.127 15.320 1.00 98.38 95 VAL A CA 1
ATOM 758 C C . VAL A 1 95 ? -10.479 -0.459 16.714 1.00 98.38 95 VAL A C 1
ATOM 760 O O . VAL A 1 95 ? -10.186 0.288 17.638 1.00 98.38 95 VAL A O 1
ATOM 763 N N . ASP A 1 96 ? -10.483 -1.786 16.862 1.00 98.25 96 ASP A N 1
ATOM 764 C CA . ASP A 1 96 ? -10.209 -2.478 18.133 1.00 98.25 96 ASP A CA 1
ATOM 765 C C . ASP A 1 96 ? -8.797 -2.197 18.692 1.00 98.25 96 ASP A C 1
ATOM 767 O O . ASP A 1 96 ? -8.563 -2.384 19.883 1.00 98.25 96 ASP A O 1
ATOM 771 N N . VAL A 1 97 ? -7.847 -1.772 17.846 1.00 98.12 97 VAL A N 1
ATOM 772 C CA . VAL A 1 97 ? -6.489 -1.357 18.250 1.00 98.12 97 VAL A CA 1
ATOM 773 C C . VAL A 1 97 ? -6.413 0.140 18.566 1.00 98.12 97 VAL A C 1
ATOM 775 O O . VAL A 1 97 ? -5.628 0.529 19.427 1.00 98.12 97 VAL A O 1
ATOM 778 N N . LEU A 1 98 ? -7.231 0.972 17.915 1.00 98.25 98 LEU A N 1
ATOM 779 C CA . LEU A 1 98 ? -7.353 2.405 18.218 1.00 98.25 98 LEU A CA 1
ATOM 780 C C . LEU A 1 98 ? -8.153 2.659 19.512 1.00 98.25 98 LEU A C 1
ATOM 782 O O . LEU A 1 98 ? -7.834 3.583 20.253 1.00 98.25 98 LEU A O 1
ATOM 786 N N . GLU A 1 99 ? -9.154 1.821 19.806 1.00 97.94 99 GLU A N 1
ATOM 787 C CA . GLU A 1 99 ? -9.984 1.866 21.025 1.00 97.94 99 GLU A CA 1
ATOM 788 C C . GLU A 1 99 ? -9.414 1.030 22.198 1.00 97.94 99 GLU A C 1
ATOM 790 O O . GLU A 1 99 ? -10.059 0.908 23.240 1.00 97.94 99 GLU A O 1
ATOM 795 N N . ASP A 1 100 ? -8.218 0.441 22.060 1.00 97.88 100 ASP A N 1
ATOM 796 C CA . ASP A 1 100 ? -7.610 -0.414 23.089 1.00 97.88 100 ASP A CA 1
ATOM 797 C C . ASP A 1 100 ? -7.270 0.386 24.360 1.00 97.88 100 ASP A C 1
ATOM 799 O O . ASP A 1 100 ? -6.336 1.190 24.386 1.00 97.88 100 ASP A O 1
ATOM 803 N N . THR A 1 101 ? -7.992 0.122 25.452 1.00 96.56 101 THR A N 1
ATOM 804 C CA . THR A 1 101 ? -7.849 0.823 26.743 1.00 96.56 101 THR A CA 1
ATOM 805 C C . THR A 1 101 ?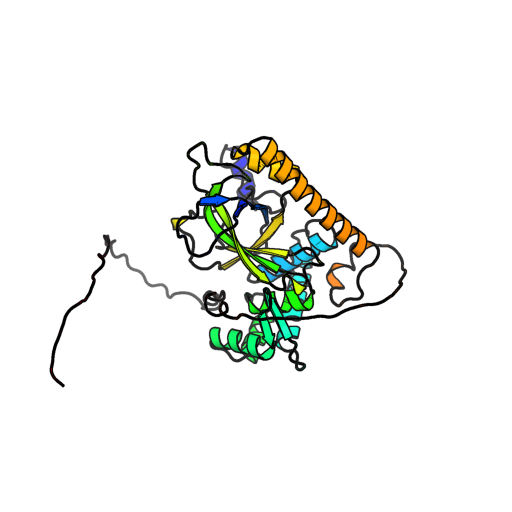 -6.502 0.600 27.438 1.00 96.56 101 THR A C 1
ATOM 807 O O . THR A 1 101 ? -6.182 1.304 28.395 1.00 96.56 101 THR A O 1
ATOM 810 N N . ARG A 1 102 ? -5.680 -0.342 26.955 1.00 97.81 102 ARG A N 1
ATOM 811 C CA . ARG A 1 102 ? -4.278 -0.525 27.379 1.00 97.81 102 ARG A CA 1
ATOM 812 C C . ARG A 1 102 ? -3.331 0.491 26.725 1.00 97.81 102 ARG A C 1
ATOM 814 O O . ARG A 1 102 ? -2.149 0.531 27.069 1.00 97.81 102 ARG A O 1
ATOM 821 N N . ASP A 1 103 ? -3.848 1.268 25.773 1.00 97.88 103 ASP A N 1
ATOM 822 C CA . ASP A 1 103 ? -3.183 2.297 24.978 1.00 97.88 103 ASP A CA 1
ATOM 823 C C . ASP A 1 103 ? -1.821 1.849 24.410 1.00 97.88 103 ASP A C 1
ATOM 825 O O . ASP A 1 103 ? -0.766 2.352 24.816 1.00 97.88 103 ASP A O 1
ATOM 829 N N . PRO A 1 104 ? -1.787 0.840 23.521 1.00 97.75 104 PRO A N 1
ATOM 830 C CA . PRO A 1 104 ? -0.538 0.278 23.028 1.00 97.75 104 PRO A CA 1
ATOM 831 C C . PRO A 1 104 ? 0.333 1.318 22.307 1.00 97.75 104 PRO A C 1
ATOM 833 O O . PRO A 1 104 ? -0.148 2.225 21.629 1.00 97.75 104 PRO A O 1
ATOM 836 N N . TRP A 1 105 ? 1.654 1.147 22.414 1.00 97.62 105 TRP A N 1
ATOM 837 C CA . TRP A 1 105 ? 2.595 1.832 21.530 1.00 97.62 105 TRP A CA 1
ATOM 838 C C . TRP A 1 105 ? 2.495 1.234 20.127 1.00 97.62 105 TRP A C 1
ATOM 840 O O . TRP A 1 105 ? 2.846 0.070 19.923 1.00 97.62 105 TRP A O 1
ATOM 850 N N . LEU A 1 106 ? 2.061 2.049 19.173 1.00 97.56 106 LEU A N 1
ATOM 851 C CA . LEU A 1 106 ? 2.022 1.729 17.756 1.00 97.56 106 LEU A CA 1
ATOM 852 C C . LEU A 1 106 ? 3.307 2.243 17.100 1.00 97.56 106 LEU A C 1
ATOM 854 O O . LEU A 1 106 ? 3.644 3.422 17.215 1.00 97.56 106 LEU A O 1
ATOM 858 N N . TYR A 1 107 ? 4.037 1.359 16.426 1.00 95.88 107 TYR A N 1
ATOM 859 C CA . TYR A 1 107 ? 5.190 1.727 15.605 1.00 95.88 107 TYR A CA 1
ATOM 860 C C . TYR A 1 107 ? 4.686 2.341 14.296 1.00 95.88 107 TYR A C 1
ATOM 862 O O . TYR A 1 107 ? 3.857 1.720 13.626 1.00 95.88 107 TYR A O 1
ATOM 870 N N . MET A 1 108 ? 5.157 3.543 13.953 1.00 91.62 108 MET A N 1
ATOM 871 C CA . MET A 1 108 ? 4.759 4.239 12.726 1.00 91.62 108 MET A CA 1
ATOM 872 C C . MET A 1 108 ? 5.746 3.918 11.607 1.00 91.62 108 MET A C 1
ATOM 874 O O . MET A 1 108 ? 5.384 3.184 10.701 1.00 91.62 108 MET A O 1
ATOM 878 N N . GLY A 1 109 ? 6.998 4.352 11.724 1.00 88.56 109 GLY A N 1
ATOM 879 C CA . GLY A 1 109 ? 8.106 4.018 10.824 1.00 88.56 109 GLY A CA 1
ATOM 880 C C . GLY A 1 109 ? 9.435 4.317 11.517 1.00 88.56 109 GLY A C 1
ATOM 881 O O . GLY A 1 109 ? 9.463 5.109 12.458 1.00 88.56 109 GLY A O 1
ATOM 882 N N . ASP A 1 110 ? 10.514 3.655 11.111 1.00 85.94 110 ASP A N 1
ATOM 883 C CA . ASP A 1 110 ? 11.853 3.796 11.694 1.00 85.94 110 ASP A CA 1
ATOM 884 C C . ASP A 1 110 ? 11.866 3.658 13.230 1.00 85.94 110 ASP A C 1
ATOM 886 O O . ASP A 1 110 ? 11.594 2.584 13.780 1.00 85.94 110 ASP A O 1
ATOM 890 N N . ALA A 1 111 ? 12.187 4.746 13.933 1.00 85.88 111 ALA A N 1
ATOM 891 C CA . ALA A 1 111 ? 12.135 4.851 15.389 1.00 85.88 111 ALA A CA 1
ATOM 892 C C . ALA A 1 111 ? 10.858 5.550 15.904 1.00 85.88 111 ALA A C 1
ATOM 894 O O . ALA A 1 111 ? 10.629 5.583 17.120 1.00 85.88 111 ALA A O 1
ATOM 895 N N . GLU A 1 112 ? 10.023 6.105 15.018 1.00 93.56 112 GLU A N 1
ATOM 896 C CA . GLU A 1 112 ? 8.803 6.815 15.392 1.00 93.56 112 GLU A CA 1
ATOM 897 C C . GLU A 1 112 ? 7.716 5.854 15.896 1.00 93.56 112 GLU A C 1
ATOM 899 O O . GLU A 1 112 ? 7.397 4.812 15.312 1.00 93.56 112 GLU A O 1
ATOM 904 N N . ARG A 1 113 ? 7.112 6.234 17.021 1.00 95.62 113 ARG A N 1
ATOM 905 C CA . ARG A 1 113 ? 6.031 5.498 17.675 1.00 95.62 113 ARG A CA 1
ATOM 906 C C . ARG A 1 113 ? 5.078 6.463 18.358 1.00 95.62 113 ARG A C 1
ATOM 908 O O . ARG A 1 113 ? 5.510 7.458 18.939 1.00 95.62 113 ARG A O 1
ATOM 915 N N . LEU A 1 114 ? 3.798 6.123 18.353 1.00 96.88 114 LEU A N 1
ATOM 916 C CA . LEU A 1 114 ? 2.742 6.914 18.974 1.00 96.88 114 LEU A CA 1
ATOM 917 C C . LEU A 1 114 ? 1.859 6.017 19.848 1.00 96.88 114 LEU A C 1
ATOM 919 O O . LEU A 1 114 ? 1.815 4.801 19.669 1.00 96.88 114 LEU A O 1
ATOM 923 N N . ARG A 1 115 ? 1.182 6.607 20.830 1.00 98.19 115 ARG A N 1
ATOM 924 C CA . ARG A 1 115 ? 0.126 5.931 21.592 1.00 98.19 115 ARG A CA 1
ATOM 925 C C . ARG A 1 115 ? -1.135 5.818 20.735 1.00 98.19 115 ARG A C 1
ATOM 927 O O . ARG A 1 115 ? -1.456 6.769 20.021 1.00 98.19 115 ARG A O 1
ATOM 934 N N . ALA A 1 116 ? -1.842 4.691 20.809 1.00 98.44 116 ALA A N 1
ATOM 935 C CA . ALA A 1 116 ? -3.100 4.481 20.090 1.00 98.44 116 ALA A CA 1
ATOM 936 C C . ALA A 1 116 ? -4.123 5.591 20.390 1.00 98.44 116 ALA A C 1
ATOM 938 O O . ALA A 1 116 ? -4.707 6.154 19.465 1.00 98.44 116 ALA A O 1
ATOM 939 N N . SER A 1 117 ? -4.228 5.994 21.660 1.00 98.38 117 SER A N 1
ATOM 940 C CA . SER A 1 117 ? -5.074 7.098 22.125 1.00 98.38 117 SER A CA 1
ATOM 941 C C . SER A 1 117 ? -4.769 8.426 21.419 1.00 98.38 117 SER A C 1
ATOM 943 O O . SER A 1 117 ? -5.683 9.113 20.963 1.00 98.38 117 SER A O 1
ATOM 945 N N . LYS A 1 118 ? -3.484 8.784 21.269 1.00 98.31 118 LYS A N 1
ATOM 946 C CA . LYS A 1 118 ? -3.066 10.036 20.619 1.00 98.31 118 LYS A CA 1
ATOM 947 C C . LYS A 1 118 ? -3.156 9.961 19.094 1.00 98.31 118 LYS A C 1
ATOM 949 O O . LYS A 1 118 ? -3.480 10.976 18.481 1.00 98.31 118 LYS A O 1
ATOM 954 N N . LEU A 1 119 ? -2.928 8.793 18.489 1.00 98.00 119 LEU A N 1
ATOM 955 C CA . LEU A 1 119 ? -3.174 8.580 17.058 1.00 98.00 119 LEU A CA 1
ATOM 956 C C . LEU A 1 119 ? -4.660 8.779 16.730 1.00 98.00 119 LEU A C 1
ATOM 958 O O . LEU A 1 119 ? -4.990 9.550 15.832 1.00 98.00 119 LEU A O 1
ATOM 962 N N . LEU A 1 120 ? -5.545 8.144 17.502 1.00 98.31 120 LEU A N 1
ATOM 963 C CA . LEU A 1 120 ? -6.992 8.283 17.357 1.00 98.31 120 LEU A CA 1
ATOM 964 C C . LEU A 1 120 ? -7.458 9.726 17.605 1.00 98.31 120 LEU A C 1
ATOM 966 O O . LEU A 1 120 ? -8.285 10.235 16.853 1.00 98.31 120 LEU A O 1
ATOM 970 N N . ALA A 1 121 ? -6.909 10.407 18.616 1.00 98.25 121 ALA A N 1
ATOM 971 C CA . ALA A 1 121 ? -7.236 11.806 18.885 1.00 98.25 121 ALA A CA 1
ATOM 972 C C . ALA A 1 121 ? -6.891 12.723 17.698 1.00 98.25 121 ALA A C 1
ATOM 974 O O . ALA A 1 121 ? -7.748 13.490 17.277 1.00 98.25 121 ALA A O 1
ATOM 975 N N . LEU A 1 122 ? -5.687 12.598 17.121 1.00 97.44 122 LEU A N 1
ATOM 976 C CA . LEU A 1 122 ? -5.276 13.370 15.936 1.00 97.44 122 LEU A CA 1
ATOM 977 C C . LEU A 1 122 ? -6.147 13.054 14.708 1.00 97.44 122 LEU A C 1
ATOM 979 O O . LEU A 1 122 ? -6.541 13.958 13.974 1.00 97.44 122 LEU A O 1
ATOM 983 N N . ALA A 1 123 ? -6.477 11.776 14.498 1.00 96.12 123 ALA A N 1
ATOM 984 C CA . ALA A 1 123 ? -7.322 11.339 13.390 1.00 96.12 123 ALA A CA 1
ATOM 985 C C . ALA A 1 123 ? -8.750 11.906 13.478 1.00 96.12 123 ALA A C 1
ATOM 987 O O . ALA A 1 123 ? -9.309 12.351 12.475 1.00 96.12 123 ALA A O 1
ATOM 988 N N . ALA A 1 124 ? -9.327 11.918 14.682 1.00 97.38 124 ALA A N 1
ATOM 989 C CA . ALA A 1 124 ? -10.657 12.454 14.942 1.00 97.38 124 ALA A CA 1
ATOM 990 C C . ALA A 1 124 ? -10.691 13.993 14.877 1.00 97.38 124 ALA A C 1
ATOM 992 O O . ALA A 1 124 ? -11.593 14.553 14.254 1.00 97.38 124 ALA A O 1
ATOM 993 N N . GLU A 1 125 ? -9.668 14.657 15.428 1.00 96.44 125 GLU A N 1
ATOM 994 C CA . GLU A 1 125 ? -9.442 16.108 15.359 1.00 96.44 125 GLU A CA 1
ATOM 995 C C . GLU A 1 125 ? -9.400 16.597 13.903 1.00 96.44 125 GLU A C 1
ATOM 997 O O . GLU A 1 125 ? -10.179 17.472 13.526 1.00 96.44 125 GLU A O 1
ATOM 1002 N N . GLN A 1 126 ? -8.598 15.953 13.045 1.00 92.25 126 GLN A N 1
ATOM 1003 C CA . GLN A 1 126 ? -8.546 16.265 11.610 1.00 92.25 126 GLN A CA 1
ATOM 1004 C C . GLN A 1 126 ? -9.885 16.014 10.888 1.00 92.25 126 GLN A C 1
ATOM 1006 O O . GLN A 1 126 ? -10.182 16.657 9.883 1.00 92.25 126 GLN A O 1
ATOM 1011 N N . CYS A 1 127 ? -10.716 15.105 11.402 1.00 93.31 127 CYS A N 1
ATOM 1012 C CA . CYS A 1 127 ? -12.050 14.823 10.873 1.00 93.31 127 CYS A CA 1
ATOM 1013 C C . CYS A 1 127 ? -13.159 15.724 11.449 1.00 93.31 127 CYS A C 1
ATOM 1015 O O . CYS A 1 127 ? -14.326 15.523 11.098 1.00 93.31 127 CYS A O 1
ATOM 1017 N N . GLY A 1 128 ? -12.845 16.663 12.351 1.00 96.50 128 GLY A N 1
ATOM 1018 C CA . GLY A 1 128 ? -13.840 17.497 13.036 1.00 96.50 128 GLY A CA 1
ATOM 1019 C C . GLY A 1 128 ? -14.825 16.699 13.906 1.00 96.50 128 GLY A C 1
ATOM 1020 O O . GLY A 1 128 ? -15.987 17.079 14.024 1.00 96.50 128 GLY A O 1
ATOM 1021 N N . GLN A 1 129 ? -14.395 15.560 14.457 1.00 97.56 129 GLN A N 1
ATOM 1022 C CA . GLN A 1 129 ? -15.234 14.585 15.169 1.00 97.56 129 GLN A CA 1
ATOM 1023 C C . GLN A 1 129 ? -14.619 14.204 16.523 1.00 97.56 129 GLN A C 1
ATOM 1025 O O . GLN A 1 129 ? -13.426 14.396 16.754 1.00 97.56 129 GLN A O 1
ATOM 1030 N N . SER A 1 130 ? -15.414 13.620 17.427 1.00 98.31 130 SER A N 1
ATOM 1031 C CA . SER A 1 130 ? -14.841 13.003 18.629 1.00 98.31 130 SER A CA 1
ATOM 1032 C C . SER A 1 130 ? -14.154 11.667 18.288 1.00 98.31 130 SER A C 1
ATOM 1034 O O . SER A 1 130 ? -14.557 11.001 17.329 1.00 98.31 130 SER A O 1
ATOM 1036 N N . PRO A 1 131 ? -13.171 11.209 19.090 1.00 98.31 131 PRO A N 1
ATOM 1037 C CA . PRO A 1 131 ? -12.581 9.869 18.976 1.00 98.31 131 PRO A CA 1
ATOM 1038 C C . PRO A 1 131 ? -13.611 8.736 18.864 1.00 98.31 131 PRO A C 1
ATOM 1040 O O . PRO A 1 131 ? -13.437 7.802 18.083 1.00 98.31 131 PRO A O 1
ATOM 1043 N N . ARG A 1 132 ? -14.721 8.844 19.605 1.00 98.25 132 ARG A N 1
ATOM 1044 C CA . ARG A 1 132 ? -15.812 7.863 19.607 1.00 98.25 132 ARG A CA 1
ATOM 1045 C C . ARG A 1 132 ? -16.597 7.877 18.296 1.00 98.25 132 ARG A C 1
ATOM 1047 O O . ARG A 1 132 ? -16.928 6.816 17.771 1.00 98.25 132 ARG A O 1
ATOM 1054 N N . ASP A 1 133 ? -16.886 9.063 17.766 1.00 98.31 133 ASP A N 1
ATOM 1055 C CA . ASP A 1 133 ? -17.652 9.214 16.524 1.00 98.31 133 ASP A CA 1
ATOM 1056 C C . ASP A 1 133 ? -16.820 8.799 15.309 1.00 98.31 133 ASP A C 1
ATOM 1058 O O . ASP A 1 133 ? -17.341 8.135 14.414 1.00 98.31 133 ASP A O 1
ATOM 1062 N N . TYR A 1 134 ? -15.512 9.087 15.330 1.00 98.12 134 TYR A N 1
ATOM 1063 C CA . TYR A 1 134 ? -14.547 8.583 14.355 1.00 98.12 134 TYR A CA 1
ATOM 1064 C C . TYR A 1 134 ? -14.563 7.049 14.304 1.00 98.12 134 TYR A C 1
ATOM 1066 O O . TYR A 1 134 ? -14.823 6.473 13.247 1.00 98.12 134 TYR A O 1
ATOM 1074 N N . CYS A 1 135 ? -14.392 6.374 15.446 1.00 98.25 135 CYS A N 1
ATOM 1075 C CA . CYS A 1 135 ? -14.445 4.912 15.527 1.00 98.25 135 CYS A CA 1
ATOM 1076 C C . CYS A 1 135 ? -15.814 4.343 15.116 1.00 98.25 135 CYS A C 1
ATOM 1078 O O . CYS A 1 135 ? -15.882 3.374 14.354 1.00 98.25 135 CYS A O 1
ATOM 1080 N N . HIS A 1 136 ? -16.918 4.964 15.544 1.00 98.12 136 HIS A N 1
ATOM 1081 C CA . HIS A 1 136 ? -18.266 4.552 15.148 1.00 98.12 136 HIS A CA 1
ATOM 1082 C C . HIS A 1 136 ? -18.502 4.696 13.633 1.00 98.12 136 HIS A C 1
ATOM 1084 O O . HIS A 1 136 ? -19.032 3.777 13.003 1.00 98.12 136 HIS A O 1
ATOM 1090 N N . LYS A 1 137 ? -18.074 5.811 13.022 1.00 97.12 137 LYS A N 1
ATOM 1091 C CA . LYS A 1 137 ? -18.085 6.015 11.564 1.00 97.12 137 LYS A CA 1
ATOM 1092 C C . LYS A 1 137 ? -17.240 4.944 10.878 1.00 97.12 137 LYS A C 1
ATOM 1094 O O . LYS A 1 137 ? -17.723 4.287 9.961 1.00 97.12 137 LYS A O 1
ATOM 1099 N N . LEU A 1 138 ? -16.014 4.732 11.348 1.00 96.75 138 LEU A N 1
ATOM 1100 C CA . LEU A 1 138 ? -15.029 3.834 10.751 1.00 96.75 138 LEU A CA 1
ATOM 1101 C C . LEU A 1 138 ? -15.435 2.352 10.800 1.00 96.75 138 LEU A C 1
ATOM 1103 O O . LEU A 1 138 ? -15.074 1.602 9.893 1.00 96.75 138 LEU A O 1
ATOM 1107 N N . ARG A 1 139 ? -16.242 1.923 11.782 1.00 97.19 139 ARG A N 1
ATOM 1108 C CA . ARG A 1 139 ? -16.836 0.570 11.814 1.00 97.19 139 ARG A CA 1
ATOM 1109 C C . ARG A 1 139 ? -17.902 0.341 10.720 1.00 97.19 139 ARG A C 1
ATOM 1111 O O . ARG A 1 139 ? -18.209 -0.816 10.433 1.00 97.19 139 ARG A O 1
ATOM 1118 N N . LYS A 1 140 ? -18.437 1.380 10.057 1.00 97.00 140 LYS A N 1
ATOM 1119 C CA . LYS A 1 140 ? -19.416 1.230 8.955 1.00 97.00 140 LYS A CA 1
ATOM 1120 C C . LYS A 1 140 ? -18.757 0.623 7.697 1.00 97.00 140 LYS A C 1
ATOM 1122 O O . LYS A 1 140 ? -17.664 1.055 7.331 1.00 97.00 140 LYS A O 1
ATOM 1127 N N . PRO A 1 141 ? -19.412 -0.305 6.962 1.00 94.69 141 PRO A N 1
ATOM 1128 C CA . PRO A 1 141 ? -18.801 -1.030 5.837 1.00 94.69 141 PRO A CA 1
ATOM 1129 C C . PRO A 1 141 ? -18.150 -0.167 4.749 1.00 94.69 141 PRO A C 1
ATOM 1131 O O . PRO A 1 141 ? -17.102 -0.546 4.228 1.00 94.69 141 PRO A O 1
ATOM 1134 N N . HIS A 1 142 ? -18.752 0.983 4.436 1.00 94.75 142 HIS A N 1
ATOM 1135 C CA . HIS A 1 142 ? -18.361 1.873 3.337 1.00 94.75 142 HIS A CA 1
ATOM 1136 C C . HIS A 1 142 ? -17.532 3.090 3.776 1.00 94.75 142 HIS A C 1
ATOM 1138 O O . HIS A 1 142 ? -17.118 3.878 2.929 1.00 94.75 142 HIS A O 1
ATOM 1144 N N . ALA A 1 143 ? -17.265 3.257 5.076 1.00 94.94 143 ALA A N 1
ATOM 1145 C CA . ALA A 1 143 ? -16.432 4.357 5.551 1.00 94.94 143 ALA A CA 1
ATOM 1146 C C . ALA A 1 143 ? -14.996 4.194 5.040 1.00 94.94 143 ALA A C 1
ATOM 1148 O O . ALA A 1 143 ? -14.421 3.106 5.138 1.00 94.94 143 ALA A O 1
ATOM 1149 N N . TRP A 1 144 ? -14.407 5.258 4.505 1.00 95.50 144 TRP A N 1
ATOM 1150 C CA . TRP A 1 144 ? -13.016 5.216 4.061 1.00 95.50 144 TRP A CA 1
ATOM 1151 C C . TRP A 1 144 ? -12.090 5.033 5.274 1.00 95.50 144 TRP A C 1
ATOM 1153 O O . TRP A 1 144 ? -12.479 5.303 6.411 1.00 95.50 144 TRP A O 1
ATOM 1163 N N . GLY A 1 145 ? -10.888 4.524 5.027 1.00 96.12 145 GLY A N 1
ATOM 1164 C CA . GLY A 1 145 ? -9.810 4.444 6.009 1.00 96.12 145 GLY A CA 1
ATOM 1165 C C . GLY A 1 145 ? -8.512 4.912 5.363 1.00 96.12 145 GLY A C 1
ATOM 1166 O O . GLY A 1 145 ? -8.395 4.899 4.134 1.00 96.12 145 GLY A O 1
ATOM 1167 N N . GLY A 1 146 ? -7.548 5.314 6.181 1.00 95.94 146 GLY A N 1
ATOM 1168 C CA . GLY A 1 146 ? -6.275 5.874 5.747 1.00 95.94 146 GLY A CA 1
ATOM 1169 C C . GLY A 1 146 ? -5.136 5.536 6.708 1.00 95.94 146 GLY A C 1
ATOM 1170 O O . GLY A 1 146 ? -5.018 4.413 7.196 1.00 95.94 146 GLY A O 1
ATOM 1171 N N . GLY A 1 147 ? -4.266 6.516 6.954 1.00 96.19 147 GLY A N 1
ATOM 1172 C CA . GLY A 1 147 ? -3.048 6.355 7.756 1.00 96.19 147 GLY A CA 1
ATOM 1173 C C . GLY A 1 147 ? -3.235 5.719 9.141 1.00 96.19 147 GLY A C 1
ATOM 1174 O O . GLY A 1 147 ? -2.520 4.761 9.437 1.00 96.19 147 GLY A O 1
ATOM 1175 N N . PRO A 1 148 ? -4.184 6.182 9.980 1.00 97.81 148 PRO A N 1
ATOM 1176 C CA . PRO A 1 148 ? -4.385 5.632 11.323 1.00 97.81 148 PRO A CA 1
ATOM 1177 C C . PRO A 1 148 ? -4.720 4.134 11.305 1.00 97.81 148 PRO A C 1
ATOM 1179 O O . PRO A 1 148 ? -4.159 3.362 12.086 1.00 97.81 148 PRO A O 1
ATOM 1182 N N . GLU A 1 149 ? -5.534 3.693 10.343 1.00 98.50 149 GLU A N 1
ATOM 1183 C CA . GLU A 1 149 ? -5.899 2.285 10.152 1.00 98.50 149 GLU A CA 1
ATOM 1184 C C . GLU A 1 149 ? -4.723 1.460 9.633 1.00 98.50 149 GLU A C 1
ATOM 1186 O O . GLU A 1 149 ? -4.555 0.310 10.037 1.00 98.50 149 GLU A O 1
ATOM 1191 N N . ILE A 1 150 ? -3.894 2.031 8.754 1.00 98.50 150 ILE A N 1
ATOM 1192 C CA . ILE A 1 150 ? -2.684 1.377 8.242 1.00 98.50 150 ILE A CA 1
ATOM 1193 C C . ILE A 1 150 ? -1.674 1.169 9.379 1.00 98.50 150 ILE A C 1
ATOM 1195 O O . ILE A 1 150 ? -1.146 0.065 9.531 1.00 98.50 150 ILE A O 1
ATOM 1199 N N . VAL A 1 151 ? -1.455 2.178 10.228 1.00 98.06 151 VAL A N 1
ATOM 1200 C CA . VAL A 1 151 ? -0.615 2.061 11.431 1.00 98.06 151 VAL A CA 1
ATOM 1201 C C . VAL A 1 151 ? -1.190 1.003 12.380 1.00 98.06 151 VAL A C 1
ATOM 1203 O O . VAL A 1 151 ? -0.467 0.086 12.783 1.00 98.06 151 VAL A O 1
ATOM 1206 N N . ALA A 1 152 ? -2.488 1.066 12.695 1.00 98.25 152 ALA A N 1
ATOM 1207 C CA . ALA A 1 152 ? -3.153 0.093 13.562 1.00 98.25 152 ALA A CA 1
ATOM 1208 C C . ALA A 1 152 ? -3.034 -1.345 13.019 1.00 98.25 152 ALA A C 1
ATOM 1210 O O . ALA A 1 152 ? -2.668 -2.257 13.764 1.00 98.25 152 ALA A O 1
ATOM 1211 N N . LEU A 1 153 ? -3.257 -1.557 11.716 1.00 98.31 153 LEU A N 1
ATOM 1212 C CA . LEU A 1 153 ? -3.190 -2.878 11.083 1.00 98.31 153 LEU A CA 1
ATOM 1213 C C . LEU A 1 153 ? -1.763 -3.408 10.929 1.00 98.31 153 LEU A C 1
ATOM 1215 O O . LEU A 1 153 ? -1.549 -4.599 11.160 1.00 98.31 153 LEU A O 1
ATOM 1219 N N . SER A 1 154 ? -0.781 -2.562 10.605 1.00 98.06 154 SER A N 1
ATOM 1220 C CA . SER A 1 154 ? 0.640 -2.948 10.588 1.00 98.06 154 SER A CA 1
ATOM 1221 C C . SER A 1 154 ? 1.067 -3.504 11.953 1.00 98.06 154 SER A C 1
ATOM 1223 O O . SER A 1 154 ? 1.644 -4.594 12.048 1.00 98.06 154 SER A O 1
ATOM 1225 N N . ASN A 1 155 ? 0.657 -2.826 13.031 1.00 97.62 155 ASN A N 1
ATOM 1226 C CA . ASN A 1 155 ? 0.906 -3.252 14.406 1.00 97.62 155 ASN A CA 1
ATOM 1227 C C . ASN A 1 155 ? 0.108 -4.507 14.801 1.00 97.62 155 ASN A C 1
ATOM 1229 O O . ASN A 1 155 ? 0.691 -5.431 15.371 1.00 97.62 155 ASN A O 1
ATOM 1233 N N . ALA A 1 156 ? -1.178 -4.600 14.445 1.00 96.62 156 ALA A N 1
ATOM 1234 C CA . ALA A 1 156 ? -2.022 -5.769 14.720 1.00 96.62 156 ALA A CA 1
ATOM 1235 C C . ALA A 1 156 ? -1.507 -7.045 14.030 1.00 96.62 156 ALA A C 1
ATOM 1237 O O . ALA A 1 156 ? -1.407 -8.107 14.644 1.00 96.62 156 ALA A O 1
ATOM 1238 N N . MET A 1 157 ? -1.147 -6.941 12.748 1.00 95.56 157 MET A N 1
ATOM 1239 C CA . MET A 1 157 ? -0.623 -8.055 11.952 1.00 95.56 157 MET A CA 1
ATOM 1240 C C . MET A 1 157 ? 0.862 -8.325 12.221 1.00 95.56 157 MET A C 1
ATOM 1242 O O . MET A 1 157 ? 1.367 -9.397 11.862 1.00 95.56 157 MET A O 1
ATOM 1246 N N . ARG A 1 158 ? 1.571 -7.366 12.836 1.00 95.81 158 ARG A N 1
ATOM 1247 C CA . ARG A 1 158 ? 3.031 -7.346 13.021 1.00 95.81 158 ARG A CA 1
ATOM 1248 C C . ARG A 1 158 ? 3.748 -7.624 11.696 1.00 95.81 158 ARG A C 1
ATOM 1250 O O . ARG A 1 158 ? 4.536 -8.568 11.605 1.00 95.81 158 ARG A O 1
ATOM 1257 N N . ARG A 1 159 ? 3.374 -6.865 10.660 1.00 96.00 159 ARG A N 1
ATOM 1258 C CA . ARG A 1 159 ? 3.828 -6.961 9.259 1.00 96.00 159 ARG A CA 1
ATOM 1259 C C . ARG A 1 159 ? 3.892 -5.537 8.685 1.00 96.00 159 ARG A C 1
ATOM 1261 O O . ARG A 1 159 ? 2.908 -4.828 8.879 1.00 96.00 159 ARG A O 1
ATOM 1268 N N . PRO A 1 160 ? 4.951 -5.128 7.962 1.00 97.31 160 PRO A N 1
ATOM 1269 C CA . PRO A 1 160 ? 5.002 -3.781 7.411 1.00 97.31 160 PRO A CA 1
ATOM 1270 C C . PRO A 1 160 ? 3.941 -3.550 6.328 1.00 97.31 160 PRO A C 1
ATOM 1272 O O . PRO A 1 160 ? 3.537 -4.489 5.632 1.00 97.31 160 PRO A O 1
ATOM 1275 N N . ILE A 1 161 ? 3.517 -2.298 6.158 1.00 98.19 161 ILE A N 1
ATOM 1276 C CA . ILE A 1 161 ? 2.632 -1.867 5.070 1.00 98.19 161 ILE A CA 1
ATOM 1277 C C . ILE A 1 161 ? 3.278 -0.675 4.364 1.00 98.19 161 ILE A C 1
ATOM 1279 O O . ILE A 1 161 ? 3.404 0.403 4.934 1.00 98.19 161 ILE A O 1
ATOM 1283 N N . HIS A 1 162 ? 3.700 -0.878 3.123 1.00 97.88 162 HIS A N 1
ATOM 1284 C CA . HIS A 1 162 ? 4.372 0.122 2.301 1.00 97.88 162 HIS A CA 1
ATOM 1285 C C . HIS A 1 162 ? 3.342 0.826 1.415 1.00 97.88 162 HIS A C 1
ATOM 1287 O O . HIS A 1 162 ? 2.630 0.171 0.647 1.00 97.88 162 HIS A O 1
ATOM 1293 N N . VAL A 1 163 ? 3.239 2.148 1.542 1.00 97.50 163 VAL A N 1
ATOM 1294 C CA . VAL A 1 163 ? 2.290 2.983 0.796 1.00 97.50 163 VAL A CA 1
ATOM 1295 C C . VAL A 1 163 ? 3.035 3.753 -0.282 1.00 97.50 163 VAL A C 1
ATOM 1297 O O . VAL A 1 163 ? 4.032 4.416 -0.002 1.00 97.50 163 VAL A O 1
ATOM 1300 N N . TYR A 1 164 ? 2.520 3.679 -1.504 1.00 97.44 164 TYR A N 1
ATOM 1301 C CA . TYR A 1 164 ? 3.072 4.338 -2.679 1.00 97.44 164 TYR A CA 1
ATOM 1302 C C . TYR A 1 164 ? 2.098 5.380 -3.224 1.00 97.44 164 TYR A C 1
ATOM 1304 O O . TYR A 1 164 ? 0.882 5.226 -3.091 1.00 97.44 164 TYR A O 1
ATOM 1312 N N . GLU A 1 165 ? 2.639 6.396 -3.884 1.00 95.50 165 GLU A N 1
ATOM 1313 C CA . GLU A 1 165 ? 1.906 7.346 -4.723 1.00 95.50 165 GLU A CA 1
ATOM 1314 C C . GLU A 1 165 ? 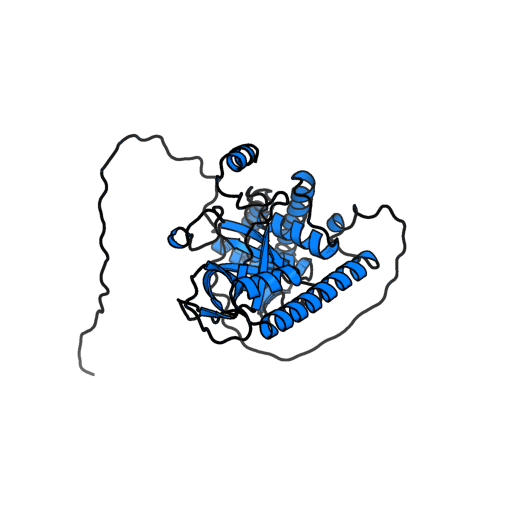2.293 7.179 -6.200 1.00 95.50 165 GLU A C 1
ATOM 1316 O O . GLU A 1 165 ? 3.328 6.584 -6.530 1.00 95.50 165 GLU A O 1
ATOM 1321 N N . LEU A 1 166 ? 1.454 7.707 -7.094 1.00 94.50 166 LEU A N 1
ATOM 1322 C CA . LEU A 1 166 ? 1.783 7.840 -8.512 1.00 94.50 166 LEU A CA 1
ATOM 1323 C C . LEU A 1 166 ? 2.673 9.062 -8.735 1.00 94.50 166 LEU A C 1
ATOM 1325 O O . LEU A 1 166 ? 2.331 10.166 -8.320 1.00 94.50 166 LEU A O 1
ATOM 1329 N N . LEU A 1 167 ? 3.760 8.878 -9.479 1.00 92.75 167 LEU A N 1
ATOM 1330 C CA . LEU A 1 167 ? 4.611 9.965 -9.953 1.00 92.75 167 LEU A CA 1
ATOM 1331 C C . LEU A 1 167 ? 4.695 9.921 -11.482 1.00 92.75 167 LEU A C 1
ATOM 1333 O O . LEU A 1 167 ? 4.868 8.849 -12.063 1.00 92.75 167 LEU A O 1
ATOM 1337 N N . TRP A 1 168 ? 4.598 11.077 -12.140 1.00 92.75 168 TRP A N 1
ATOM 1338 C CA . TRP A 1 168 ? 4.880 11.194 -13.571 1.00 92.75 168 TRP A CA 1
ATOM 1339 C C . TRP A 1 168 ? 6.342 11.600 -13.769 1.00 92.75 168 TRP A C 1
ATOM 1341 O O . TRP A 1 168 ? 6.705 12.760 -13.589 1.00 92.75 168 TRP A O 1
ATOM 1351 N N . ALA A 1 169 ? 7.195 10.626 -14.084 1.00 92.19 169 ALA A N 1
ATOM 1352 C CA . ALA A 1 169 ? 8.646 10.780 -13.997 1.00 92.19 169 ALA A CA 1
ATOM 1353 C C . ALA A 1 169 ? 9.390 10.113 -15.157 1.00 92.19 169 ALA A C 1
ATOM 1355 O O . ALA A 1 169 ? 8.869 9.229 -15.844 1.00 92.19 169 ALA A O 1
ATOM 1356 N N . ILE A 1 170 ? 10.650 10.513 -15.343 1.00 89.19 170 ILE A N 1
ATOM 1357 C CA . ILE A 1 170 ? 11.602 9.777 -16.177 1.00 89.19 170 ILE A CA 1
ATOM 1358 C C . ILE A 1 170 ? 12.300 8.760 -15.276 1.00 89.19 170 ILE A C 1
ATOM 1360 O O . ILE A 1 170 ? 13.285 9.069 -14.608 1.00 89.19 170 ILE A O 1
ATOM 1364 N N . ALA A 1 171 ? 11.773 7.538 -15.269 1.00 87.75 171 ALA A N 1
ATOM 1365 C CA . ALA A 1 171 ? 12.486 6.394 -14.722 1.00 87.75 171 ALA A CA 1
ATOM 1366 C C . ALA A 1 171 ? 13.774 6.162 -15.523 1.00 87.75 171 ALA A C 1
ATOM 1368 O O . ALA A 1 171 ? 13.718 6.053 -16.753 1.00 87.75 171 ALA A O 1
ATOM 1369 N N . ASP A 1 172 ? 14.907 6.035 -14.841 1.00 87.12 172 ASP A N 1
ATOM 1370 C CA . ASP A 1 172 ? 16.138 5.449 -15.373 1.00 87.12 172 ASP A CA 1
ATOM 1371 C C . ASP A 1 172 ? 16.213 3.956 -15.005 1.00 87.12 172 ASP A C 1
ATOM 1373 O O . ASP A 1 172 ? 15.591 3.523 -14.025 1.00 87.12 172 ASP A O 1
ATOM 1377 N N . PRO A 1 173 ? 16.916 3.130 -15.802 1.00 83.50 173 PRO A N 1
ATOM 1378 C CA . PRO A 1 173 ? 17.051 1.715 -15.495 1.00 83.50 173 PRO A CA 1
ATOM 1379 C C . PRO A 1 173 ? 18.048 1.533 -14.338 1.00 83.50 173 PRO A C 1
ATOM 1381 O O . PRO A 1 173 ? 18.852 2.433 -14.086 1.00 83.50 173 PRO A O 1
ATOM 1384 N N . PRO A 1 174 ? 18.069 0.361 -13.683 1.00 82.56 174 PRO A N 1
ATOM 1385 C CA . PRO A 1 174 ? 19.104 0.057 -12.703 1.00 82.56 174 PRO A CA 1
ATOM 1386 C C . PRO A 1 174 ? 20.520 0.236 -13.281 1.00 82.56 174 PRO A C 1
ATOM 1388 O O . PRO A 1 174 ? 20.797 -0.221 -14.391 1.00 82.56 174 PRO A O 1
ATOM 1391 N N . GLY A 1 175 ? 21.421 0.855 -12.518 1.00 77.50 175 GLY A N 1
ATOM 1392 C CA . GLY A 1 175 ? 22.874 0.808 -12.711 1.00 77.50 175 GLY A CA 1
ATOM 1393 C C . GLY A 1 175 ? 23.469 1.477 -13.957 1.00 77.50 175 GLY A C 1
ATOM 1394 O O . GLY A 1 175 ? 24.607 1.148 -14.293 1.00 77.50 175 GLY A O 1
ATOM 1395 N N . LYS A 1 176 ? 22.765 2.382 -14.657 1.00 70.44 176 LYS A N 1
ATOM 1396 C CA . LYS A 1 176 ? 23.217 2.903 -15.965 1.00 70.44 176 LYS A CA 1
ATOM 1397 C C . LYS A 1 176 ? 23.102 4.420 -16.114 1.00 70.44 176 LYS A C 1
ATOM 1399 O O . LYS A 1 176 ? 22.065 5.006 -15.817 1.00 70.44 176 LYS A O 1
ATOM 1404 N N . THR A 1 177 ? 24.121 5.051 -16.701 1.00 64.31 177 THR A N 1
ATOM 1405 C CA . THR A 1 177 ? 24.028 6.443 -17.164 1.00 64.31 177 THR A CA 1
ATOM 1406 C C . THR A 1 177 ? 23.170 6.560 -18.437 1.00 64.31 177 THR A C 1
ATOM 1408 O O . THR A 1 177 ? 23.238 5.713 -19.337 1.00 64.31 177 THR A O 1
ATOM 1411 N N . PRO A 1 178 ? 22.329 7.602 -18.548 1.00 62.03 178 PRO A N 1
ATOM 1412 C CA . PRO A 1 178 ? 21.320 7.689 -19.597 1.00 62.03 178 PRO A CA 1
ATOM 1413 C C . PRO A 1 178 ? 21.923 8.038 -20.962 1.00 62.03 178 PRO A C 1
ATOM 1415 O O . PRO A 1 178 ? 22.463 9.120 -21.170 1.00 62.03 178 PRO A O 1
ATOM 1418 N N . THR A 1 179 ? 21.770 7.123 -21.917 1.00 66.69 179 THR A N 1
ATOM 1419 C CA . THR A 1 179 ? 22.341 7.211 -23.276 1.00 66.69 179 THR A CA 1
ATOM 1420 C C . THR A 1 179 ? 21.328 7.599 -24.359 1.00 66.69 179 THR A C 1
ATOM 1422 O O . THR A 1 179 ? 21.709 7.795 -25.508 1.00 66.69 179 THR A O 1
ATOM 1425 N N . ALA A 1 180 ? 20.045 7.740 -24.011 1.00 66.06 180 ALA A N 1
ATOM 1426 C CA . ALA A 1 180 ? 18.973 8.115 -24.934 1.00 66.06 180 ALA A CA 1
ATOM 1427 C C . ALA A 1 180 ? 17.910 8.996 -24.242 1.00 66.06 180 ALA A C 1
ATOM 1429 O O . ALA A 1 180 ? 17.695 8.858 -23.030 1.00 66.06 180 ALA A O 1
ATOM 1430 N N . PRO A 1 181 ? 17.204 9.876 -24.981 1.00 69.19 181 PRO A N 1
ATOM 1431 C CA . PRO A 1 181 ? 16.081 10.639 -24.443 1.00 69.19 181 PRO A CA 1
ATOM 1432 C C . PRO A 1 181 ? 14.905 9.706 -24.112 1.00 69.19 181 PRO A C 1
ATOM 1434 O O . PRO A 1 181 ? 14.233 9.180 -24.999 1.00 69.19 181 PRO A O 1
ATOM 1437 N N . ARG A 1 182 ? 14.647 9.504 -22.816 1.00 79.50 182 ARG A N 1
ATOM 1438 C CA . ARG A 1 182 ? 13.490 8.748 -22.316 1.00 79.50 182 ARG A CA 1
ATOM 1439 C C . ARG A 1 182 ? 12.248 9.637 -22.220 1.00 79.50 182 ARG A C 1
ATOM 1441 O O . ARG A 1 182 ? 12.342 10.825 -21.923 1.00 79.50 182 ARG A O 1
ATOM 1448 N N . ARG A 1 183 ? 11.074 9.040 -22.441 1.00 86.19 183 ARG A N 1
ATOM 1449 C CA . ARG A 1 183 ? 9.771 9.678 -22.195 1.00 86.19 183 ARG A CA 1
ATOM 1450 C C . ARG A 1 183 ? 9.390 9.522 -20.723 1.00 86.19 183 ARG A C 1
ATOM 1452 O O . ARG A 1 183 ? 9.679 8.484 -20.129 1.00 86.19 183 ARG A O 1
ATOM 1459 N N . ALA A 1 184 ? 8.727 10.530 -20.161 1.00 90.75 184 ALA A N 1
ATOM 1460 C CA . ALA A 1 184 ? 8.097 10.405 -18.852 1.00 90.75 184 ALA A CA 1
ATOM 1461 C C . ALA A 1 184 ? 6.937 9.391 -18.902 1.00 90.75 184 ALA A C 1
ATOM 1463 O O . ALA A 1 184 ? 6.336 9.175 -19.960 1.00 90.75 184 ALA A O 1
ATOM 1464 N N . ARG A 1 185 ? 6.662 8.747 -17.767 1.00 92.81 185 ARG A N 1
ATOM 1465 C CA . ARG A 1 185 ? 5.631 7.712 -17.606 1.00 92.81 185 ARG A CA 1
ATOM 1466 C C . ARG A 1 185 ? 5.117 7.674 -16.170 1.00 92.81 185 ARG A C 1
ATOM 1468 O O . ARG A 1 185 ? 5.698 8.294 -15.282 1.00 92.81 185 ARG A O 1
ATOM 1475 N N . TRP A 1 186 ? 4.077 6.874 -15.942 1.00 94.88 186 TRP A N 1
ATOM 1476 C CA . TRP A 1 186 ? 3.648 6.510 -14.597 1.00 94.88 186 TRP A CA 1
ATOM 1477 C C . TRP A 1 186 ? 4.699 5.633 -13.906 1.00 94.88 186 TRP A C 1
ATOM 1479 O O . TRP A 1 186 ? 5.059 4.554 -14.391 1.00 94.88 186 TRP A O 1
ATOM 1489 N N . CYS A 1 187 ? 5.146 6.119 -12.757 1.00 95.62 187 CYS A N 1
ATOM 1490 C CA . CYS A 1 187 ? 6.108 5.524 -11.842 1.00 95.62 187 CYS A CA 1
ATOM 1491 C C . CYS A 1 187 ? 5.496 5.476 -10.431 1.00 95.62 187 CYS A C 1
ATOM 1493 O O . CYS A 1 187 ? 4.460 6.092 -10.171 1.00 95.62 187 CYS A O 1
ATOM 1495 N N . LEU A 1 188 ? 6.144 4.761 -9.514 1.00 96.56 188 LEU A N 1
ATOM 1496 C CA . LEU A 1 188 ? 5.753 4.671 -8.108 1.00 96.56 188 LEU A CA 1
ATOM 1497 C C . LEU A 1 188 ? 6.839 5.275 -7.219 1.00 96.56 188 LEU A C 1
ATOM 1499 O O . LEU A 1 188 ? 8.013 4.932 -7.360 1.00 96.56 188 LEU A O 1
ATOM 1503 N N . LYS A 1 189 ? 6.434 6.106 -6.261 1.00 94.94 189 LYS A N 1
ATOM 1504 C CA . LYS A 1 189 ? 7.279 6.583 -5.158 1.00 94.94 189 LYS A CA 1
ATOM 1505 C C . LYS A 1 189 ? 6.721 6.037 -3.848 1.00 94.94 189 LYS A C 1
ATOM 1507 O O . LYS A 1 189 ? 5.510 6.063 -3.652 1.00 94.94 189 LYS A O 1
ATOM 1512 N N . CYS A 1 190 ? 7.576 5.514 -2.970 1.00 95.38 190 CYS A N 1
ATOM 1513 C CA . CYS A 1 190 ? 7.156 5.117 -1.625 1.00 95.38 190 CYS A CA 1
ATOM 1514 C C . CYS A 1 190 ? 7.051 6.369 -0.744 1.00 95.38 190 CYS A C 1
ATOM 1516 O O . CYS A 1 190 ? 7.976 7.176 -0.733 1.00 95.38 190 CYS A O 1
ATOM 1518 N N . ILE A 1 191 ? 5.936 6.530 -0.029 1.00 93.75 191 ILE A N 1
ATOM 1519 C CA . ILE A 1 191 ? 5.668 7.691 0.842 1.00 93.75 191 ILE A CA 1
ATOM 1520 C C . ILE A 1 191 ? 5.558 7.334 2.327 1.00 93.75 191 ILE A C 1
ATOM 1522 O O . ILE A 1 191 ? 5.599 8.225 3.168 1.00 93.75 191 ILE A O 1
ATOM 1526 N N . ALA A 1 192 ? 5.414 6.049 2.663 1.00 94.62 192 ALA A N 1
ATOM 1527 C CA . ALA A 1 192 ? 5.476 5.567 4.042 1.00 94.62 192 ALA A CA 1
ATOM 1528 C C . ALA A 1 192 ? 5.740 4.054 4.100 1.00 94.62 192 ALA A C 1
ATOM 1530 O O . ALA A 1 192 ? 5.062 3.280 3.422 1.00 94.62 192 ALA A O 1
ATOM 1531 N N . GLU A 1 193 ? 6.664 3.617 4.959 1.00 96.19 193 GLU A N 1
ATOM 1532 C CA . GLU A 1 193 ? 6.949 2.197 5.217 1.00 96.19 193 GLU A CA 1
ATOM 1533 C C . GLU A 1 193 ? 6.435 1.777 6.613 1.00 96.19 193 GLU A C 1
ATOM 1535 O O . GLU A 1 193 ? 7.195 1.569 7.560 1.00 96.19 193 GLU A O 1
ATOM 1540 N N . PHE A 1 194 ? 5.109 1.680 6.772 1.00 96.81 194 PHE A N 1
ATOM 1541 C CA . PHE A 1 194 ? 4.480 1.583 8.091 1.00 96.81 194 PHE A CA 1
ATOM 1542 C C . PHE A 1 194 ? 4.846 0.308 8.857 1.00 96.81 194 PHE A C 1
ATOM 1544 O O . PHE A 1 194 ? 4.430 -0.795 8.492 1.00 96.81 194 PHE A O 1
ATOM 1551 N N . GLY A 1 195 ? 5.548 0.464 9.978 1.00 95.19 195 GLY A N 1
ATOM 1552 C CA . GLY A 1 195 ? 6.028 -0.615 10.842 1.00 95.19 195 GLY A CA 1
ATOM 1553 C C . GLY A 1 195 ? 7.356 -1.250 10.410 1.00 95.19 195 GLY A C 1
ATOM 1554 O O . GLY A 1 195 ? 7.803 -2.195 11.066 1.00 95.19 195 GLY A O 1
ATOM 1555 N N . SER A 1 196 ? 8.006 -0.744 9.359 1.00 93.25 196 SER A N 1
ATOM 1556 C CA . SER A 1 196 ? 9.432 -0.998 9.109 1.00 93.25 196 SER A CA 1
ATOM 1557 C C . SER A 1 196 ? 10.303 -0.122 10.027 1.00 93.25 196 SER A C 1
ATOM 1559 O O . SER A 1 196 ? 9.827 0.906 10.508 1.00 93.25 196 SER A O 1
ATOM 1561 N N . PRO A 1 197 ? 11.538 -0.539 10.373 1.00 94.81 197 PRO A N 1
ATOM 1562 C CA . PRO A 1 197 ? 12.109 -1.875 10.176 1.00 94.81 197 PRO A CA 1
ATOM 1563 C C . PRO A 1 197 ? 11.594 -2.909 11.204 1.00 94.81 197 PRO A C 1
ATOM 1565 O O . PRO A 1 197 ? 11.993 -4.077 11.219 1.00 94.81 197 PRO A O 1
ATOM 1568 N N . ARG A 1 198 ? 10.719 -2.488 12.129 1.00 95.06 198 ARG A N 1
ATOM 1569 C CA . ARG A 1 198 ? 10.296 -3.255 13.314 1.00 95.06 198 ARG A CA 1
ATOM 1570 C C . ARG A 1 198 ? 9.646 -4.607 12.991 1.00 95.06 198 ARG A C 1
ATOM 1572 O O . ARG A 1 198 ? 9.760 -5.532 13.805 1.00 95.06 198 ARG A O 1
ATOM 1579 N N . PHE A 1 199 ? 8.974 -4.730 11.848 1.00 95.50 199 PHE A N 1
ATOM 1580 C CA . PHE A 1 199 ? 8.241 -5.932 11.441 1.00 95.50 199 PHE A CA 1
ATOM 1581 C C . PHE A 1 199 ? 8.807 -6.656 10.206 1.00 95.50 199 PHE A C 1
ATOM 1583 O O . PHE A 1 199 ? 8.250 -7.685 9.823 1.00 95.50 199 PHE A O 1
ATOM 1590 N N . ASP A 1 200 ? 9.941 -6.220 9.649 1.00 94.81 200 ASP A N 1
ATOM 1591 C CA . ASP A 1 200 ? 10.528 -6.687 8.369 1.00 94.81 200 ASP A CA 1
ATOM 1592 C C . ASP A 1 200 ? 10.874 -8.185 8.304 1.00 94.81 200 ASP A C 1
ATOM 1594 O O . ASP A 1 200 ? 11.129 -8.743 7.238 1.00 94.81 200 ASP A O 1
ATOM 1598 N N . ARG A 1 201 ? 10.804 -8.888 9.440 1.00 91.81 201 ARG A N 1
ATOM 1599 C CA . ARG A 1 201 ? 10.810 -10.361 9.501 1.00 91.81 201 ARG A CA 1
ATOM 1600 C C . ARG A 1 201 ? 9.607 -11.003 8.788 1.00 91.81 201 ARG A C 1
ATOM 1602 O O . ARG A 1 201 ? 9.587 -12.222 8.626 1.00 91.81 201 ARG A O 1
ATOM 1609 N N . LYS A 1 202 ? 8.599 -10.220 8.392 1.00 92.50 202 LYS A N 1
ATOM 1610 C CA . LYS A 1 202 ? 7.517 -10.625 7.487 1.00 92.50 202 LYS A CA 1
ATOM 1611 C C . LYS A 1 202 ? 7.574 -9.776 6.210 1.00 92.50 202 LYS A C 1
ATOM 1613 O O . LYS A 1 202 ? 7.740 -8.565 6.334 1.00 92.50 202 LYS A O 1
ATOM 1618 N N . PRO A 1 203 ? 7.337 -10.352 5.014 1.00 93.44 203 PRO A N 1
ATOM 1619 C CA . PRO A 1 203 ? 7.213 -9.575 3.783 1.00 93.44 203 PRO A CA 1
ATOM 1620 C C . PRO A 1 203 ? 6.175 -8.445 3.920 1.00 93.44 203 PRO A C 1
ATOM 1622 O O . PRO A 1 203 ? 5.091 -8.715 4.460 1.00 93.44 203 PRO A O 1
ATOM 1625 N N . PRO A 1 204 ? 6.467 -7.222 3.447 1.00 96.56 204 PRO A N 1
ATOM 1626 C CA . PRO A 1 204 ? 5.527 -6.103 3.475 1.00 96.56 204 PRO A CA 1
ATOM 1627 C C . PRO A 1 204 ? 4.256 -6.374 2.654 1.00 96.56 204 PRO A C 1
ATOM 1629 O O . PRO A 1 204 ? 4.222 -7.238 1.773 1.00 96.56 204 PRO A O 1
ATOM 1632 N N . LEU A 1 205 ? 3.199 -5.612 2.940 1.00 97.94 205 LEU A N 1
ATOM 1633 C CA . LEU A 1 205 ? 2.069 -5.417 2.025 1.00 97.94 205 LEU A CA 1
ATOM 1634 C C . LEU A 1 205 ? 2.272 -4.093 1.288 1.00 97.94 205 LEU A C 1
ATOM 1636 O O . LEU A 1 205 ? 2.414 -3.068 1.944 1.00 97.94 205 LEU A O 1
ATOM 1640 N N . HIS A 1 206 ? 2.257 -4.096 -0.042 1.00 98.31 206 HIS A N 1
ATOM 1641 C CA . HIS A 1 206 ? 2.412 -2.877 -0.839 1.00 98.31 206 HIS A CA 1
ATOM 1642 C C . HIS A 1 206 ? 1.037 -2.385 -1.311 1.00 98.31 206 HIS A C 1
ATOM 1644 O O . HIS A 1 206 ? 0.287 -3.151 -1.919 1.00 98.31 206 HIS A O 1
ATOM 1650 N N . ILE A 1 207 ? 0.692 -1.121 -1.065 1.00 98.44 207 ILE A N 1
ATOM 1651 C CA . ILE A 1 207 ? -0.553 -0.503 -1.548 1.00 98.44 207 ILE A CA 1
ATOM 1652 C C . ILE A 1 207 ? -0.271 0.842 -2.217 1.00 98.44 207 ILE A C 1
ATOM 1654 O O . ILE A 1 207 ? 0.606 1.585 -1.794 1.00 98.44 207 ILE A O 1
ATOM 1658 N N . LEU A 1 208 ? -1.024 1.154 -3.265 1.00 98.00 208 LEU A N 1
ATOM 1659 C CA . LEU A 1 208 ? -0.936 2.407 -4.008 1.00 98.00 208 LEU A CA 1
ATOM 1660 C C . LEU A 1 208 ? -2.124 3.291 -3.632 1.00 98.00 208 LEU A C 1
ATOM 1662 O O . LEU A 1 208 ? -3.260 2.876 -3.853 1.00 98.00 208 LEU A O 1
ATOM 1666 N N . SER A 1 209 ? -1.868 4.484 -3.094 1.00 96.75 209 SER A N 1
ATOM 1667 C CA . SER A 1 209 ? -2.866 5.552 -2.997 1.00 96.75 209 SER A CA 1
ATOM 1668 C C . SER A 1 209 ? -2.875 6.329 -4.312 1.00 96.75 209 SER A C 1
ATOM 1670 O O . SER A 1 209 ? -1.836 6.817 -4.759 1.00 96.75 209 SER A O 1
ATOM 1672 N N . CYS A 1 210 ? -4.025 6.400 -4.975 1.00 95.25 210 CYS A N 1
ATOM 1673 C CA . CYS A 1 210 ? -4.156 7.031 -6.284 1.00 95.25 210 CYS A CA 1
ATOM 1674 C C . CYS A 1 210 ? -5.564 7.587 -6.520 1.00 95.25 210 CYS A C 1
ATOM 1676 O O . CYS A 1 210 ? -6.485 7.405 -5.722 1.00 95.25 210 CYS A O 1
ATOM 1678 N N . ASP A 1 211 ? -5.744 8.258 -7.652 1.00 93.94 211 ASP A N 1
ATOM 1679 C CA . ASP A 1 211 ? -7.063 8.666 -8.117 1.00 93.94 211 ASP A CA 1
ATOM 1680 C C . ASP A 1 211 ? -7.905 7.451 -8.550 1.00 93.94 211 ASP A C 1
ATOM 1682 O O . ASP A 1 211 ? -7.446 6.580 -9.290 1.00 93.94 211 ASP A O 1
ATOM 1686 N N . SER A 1 212 ? -9.169 7.428 -8.137 1.00 92.50 212 SER A N 1
ATOM 1687 C CA . SER A 1 212 ? -10.229 6.500 -8.556 1.00 92.50 212 SER A CA 1
ATOM 1688 C C . SER A 1 212 ? -10.388 6.317 -10.073 1.00 92.50 212 SER A C 1
ATOM 1690 O O . SER A 1 212 ? -10.899 5.290 -10.519 1.00 92.50 212 SER A O 1
ATOM 1692 N N . ARG A 1 213 ? -9.949 7.295 -10.874 1.00 92.88 213 ARG A N 1
ATOM 1693 C CA . ARG A 1 213 ? -9.970 7.276 -12.343 1.00 92.88 213 ARG A CA 1
ATOM 1694 C C . ARG A 1 213 ? -8.821 6.454 -12.947 1.00 92.88 213 ARG A C 1
ATOM 1696 O O . ARG A 1 213 ? -8.876 6.129 -14.133 1.00 92.88 213 ARG A O 1
ATOM 1703 N N . PHE A 1 214 ? -7.793 6.099 -12.169 1.00 92.56 214 PHE A N 1
ATOM 1704 C CA . PHE A 1 214 ? -6.604 5.373 -12.633 1.00 92.56 214 PHE A CA 1
ATOM 1705 C C . PHE A 1 214 ? -6.941 3.950 -13.126 1.00 92.56 214 PHE A C 1
ATOM 1707 O O . PHE A 1 214 ? -7.688 3.230 -12.455 1.00 92.56 214 PHE A O 1
ATOM 1714 N N . PRO A 1 215 ? -6.414 3.500 -14.286 1.00 92.38 215 PRO A N 1
ATOM 1715 C CA . PRO A 1 215 ? -5.349 4.097 -15.117 1.00 92.38 215 PRO A CA 1
ATOM 1716 C C . PRO A 1 215 ? -5.793 5.092 -16.212 1.00 92.38 215 PRO A C 1
ATOM 1718 O O . PRO A 1 215 ? -5.013 5.388 -17.108 1.00 92.38 215 PRO A O 1
ATOM 1721 N N . SER A 1 216 ? -7.023 5.607 -16.180 1.00 90.88 216 SER A N 1
ATOM 1722 C CA . SER A 1 216 ? -7.646 6.320 -17.316 1.00 90.88 216 SER A CA 1
ATOM 1723 C C . SER A 1 216 ? -7.458 7.848 -17.330 1.00 90.88 216 SER A C 1
ATOM 1725 O O . SER A 1 216 ? -8.083 8.515 -18.151 1.00 90.88 216 SER A O 1
ATOM 1727 N N . LEU A 1 217 ? -6.663 8.418 -16.416 1.00 90.31 217 LEU A N 1
ATOM 1728 C CA . LEU A 1 217 ? -6.377 9.860 -16.360 1.00 90.31 217 LEU A CA 1
ATOM 1729 C C . LEU A 1 217 ? -5.028 10.199 -17.007 1.00 90.31 217 LEU A C 1
ATOM 1731 O O . LEU A 1 217 ? -4.092 9.397 -16.961 1.00 90.31 217 LEU A O 1
ATOM 1735 N N . SER A 1 218 ? -4.913 11.414 -17.542 1.00 91.06 218 SER A N 1
ATOM 1736 C CA . SER A 1 218 ? -3.609 12.000 -17.867 1.00 91.06 218 SER A CA 1
ATOM 1737 C C . SER A 1 218 ? -2.946 12.600 -16.610 1.00 91.06 218 SER A C 1
ATOM 1739 O O . SER A 1 218 ? -3.638 12.855 -15.618 1.00 91.06 218 SER A O 1
ATOM 1741 N N . PRO A 1 219 ? -1.621 12.832 -16.605 1.00 90.38 219 PRO A N 1
ATOM 1742 C CA . PRO A 1 219 ? -0.905 13.373 -15.443 1.00 90.38 219 PRO A CA 1
ATOM 1743 C C . PRO A 1 219 ? -1.451 14.718 -14.958 1.00 90.38 219 PRO A C 1
ATOM 1745 O O . PRO A 1 219 ? -1.575 14.952 -13.761 1.00 90.38 219 PRO A O 1
ATOM 1748 N N . GLU A 1 220 ? -1.853 15.573 -15.897 1.00 91.44 220 GLU A N 1
ATOM 1749 C CA . GLU A 1 220 ? -2.374 16.926 -15.666 1.00 91.44 220 GLU A CA 1
ATOM 1750 C C . GLU A 1 220 ? -3.803 16.923 -15.095 1.00 91.44 220 GLU A C 1
ATOM 1752 O O . GLU A 1 220 ? -4.339 17.972 -14.744 1.00 91.44 220 GLU A O 1
ATOM 1757 N N . GLN A 1 221 ? -4.441 15.750 -15.033 1.00 91.06 221 GLN A N 1
ATOM 1758 C CA . GLN A 1 221 ? -5.776 15.545 -14.473 1.00 91.06 221 GLN A CA 1
ATOM 1759 C C . GLN A 1 221 ? -5.744 14.932 -13.068 1.00 91.06 221 GLN A C 1
ATOM 1761 O O . GLN A 1 221 ? -6.817 14.744 -12.488 1.00 91.06 221 GLN A O 1
ATOM 1766 N N . MET A 1 222 ? -4.569 14.566 -12.545 1.00 89.25 222 MET A N 1
ATOM 1767 C CA . MET A 1 222 ? -4.433 13.902 -11.248 1.00 89.25 222 MET A CA 1
ATOM 1768 C C . MET A 1 222 ? -4.826 14.838 -10.102 1.00 89.25 222 MET A C 1
ATOM 1770 O O . MET A 1 222 ? -4.479 16.014 -10.110 1.00 89.25 222 MET A O 1
ATOM 1774 N N . LEU A 1 223 ? -5.570 14.317 -9.123 1.00 86.62 223 LEU A N 1
ATOM 1775 C CA . LEU A 1 223 ? -5.825 15.029 -7.872 1.00 86.62 223 LEU A CA 1
ATOM 1776 C C . LEU A 1 223 ? -4.571 15.010 -6.991 1.00 86.62 223 LEU A C 1
ATOM 1778 O O . LEU A 1 223 ? -3.907 13.978 -6.899 1.00 86.62 223 LEU A O 1
ATOM 1782 N N . ASP A 1 224 ? -4.333 16.099 -6.258 1.00 81.56 224 ASP A N 1
ATOM 1783 C CA . ASP A 1 224 ? -3.247 16.220 -5.267 1.00 81.56 224 ASP A CA 1
ATOM 1784 C C . ASP A 1 224 ? -3.317 15.158 -4.149 1.00 81.56 224 ASP A C 1
ATOM 1786 O O . ASP A 1 224 ? -2.352 14.945 -3.418 1.00 81.56 224 ASP A O 1
ATOM 1790 N N . GLN A 1 225 ? -4.472 14.503 -3.982 1.00 79.06 225 GLN A N 1
ATOM 1791 C CA . GLN A 1 225 ? -4.694 13.432 -3.014 1.00 79.06 225 GLN A CA 1
ATOM 1792 C C . GLN A 1 225 ? -5.411 12.247 -3.665 1.00 79.06 225 GLN A C 1
ATOM 1794 O O . GLN A 1 225 ? -6.450 12.400 -4.311 1.00 79.06 225 GLN A O 1
ATOM 1799 N N . GLY A 1 226 ? -4.882 11.044 -3.435 1.00 80.19 226 GLY A N 1
ATOM 1800 C CA . GLY A 1 226 ? -5.538 9.799 -3.822 1.00 80.19 226 GLY A CA 1
ATOM 1801 C C . GLY A 1 226 ? -6.830 9.558 -3.036 1.00 80.19 226 GLY A C 1
ATOM 1802 O O . GLY A 1 226 ? -6.866 9.697 -1.815 1.00 80.19 226 GLY A O 1
ATOM 1803 N N . ASN A 1 227 ? -7.892 9.165 -3.739 1.00 88.62 227 ASN A N 1
ATOM 1804 C CA . ASN A 1 227 ? -9.192 8.789 -3.170 1.00 88.62 227 ASN A CA 1
ATOM 1805 C C . ASN A 1 227 ? -9.525 7.295 -3.378 1.00 88.62 227 ASN A C 1
ATOM 1807 O O . ASN A 1 227 ? -10.638 6.853 -3.091 1.00 88.62 227 ASN A O 1
ATOM 1811 N N . HIS A 1 228 ? -8.571 6.506 -3.880 1.00 95.81 228 HIS A N 1
ATOM 1812 C CA . HIS A 1 228 ? -8.699 5.068 -4.081 1.00 95.81 228 HIS A CA 1
ATOM 1813 C C . HIS A 1 228 ? -7.386 4.342 -3.762 1.00 95.81 228 HIS A C 1
ATOM 1815 O O . HIS A 1 228 ? -6.303 4.821 -4.089 1.00 95.81 228 HIS A O 1
ATOM 1821 N N . PHE A 1 229 ? -7.490 3.159 -3.154 1.00 97.62 229 PHE A N 1
ATOM 1822 C CA . PHE A 1 229 ? -6.349 2.282 -2.899 1.00 97.62 229 PHE A CA 1
ATOM 1823 C C . PHE A 1 229 ? -6.341 1.096 -3.861 1.00 97.62 229 PHE A C 1
ATOM 1825 O O . PHE A 1 229 ? -7.337 0.384 -3.969 1.00 97.62 229 PHE A O 1
ATOM 1832 N N . LEU A 1 230 ? -5.194 0.835 -4.488 1.00 97.62 230 LEU A N 1
ATOM 1833 C CA . LEU A 1 230 ? -4.920 -0.367 -5.279 1.00 97.62 230 LEU A CA 1
ATOM 1834 C C . LEU A 1 230 ? -3.908 -1.265 -4.553 1.00 97.62 230 LEU A C 1
ATOM 1836 O O . LEU A 1 230 ? -3.075 -0.792 -3.779 1.00 97.62 230 LEU A O 1
ATOM 1840 N N . LEU A 1 231 ? -3.950 -2.572 -4.817 1.00 98.00 231 LEU A N 1
ATOM 1841 C CA . LEU A 1 231 ? -2.975 -3.523 -4.275 1.00 98.00 231 LEU A CA 1
ATOM 1842 C C . LEU A 1 231 ? -1.775 -3.641 -5.221 1.00 98.00 231 LEU A C 1
ATOM 1844 O O . LEU A 1 231 ? -1.961 -3.915 -6.406 1.00 98.00 231 LEU A O 1
ATOM 1848 N N . LEU A 1 232 ? -0.558 -3.477 -4.705 1.00 98.25 232 LEU A N 1
ATOM 1849 C CA . LEU A 1 232 ? 0.679 -3.653 -5.463 1.00 98.25 232 LEU A CA 1
ATOM 1850 C C . LEU A 1 232 ? 1.311 -5.026 -5.196 1.00 98.25 232 LEU A C 1
ATOM 1852 O O . LEU A 1 232 ? 1.271 -5.562 -4.088 1.00 98.25 232 LEU A O 1
ATOM 1856 N N . PHE A 1 233 ? 1.939 -5.574 -6.231 1.00 97.06 233 PHE A N 1
ATOM 1857 C CA . PHE A 1 233 ? 2.744 -6.791 -6.179 1.00 97.06 233 PHE A CA 1
ATOM 1858 C C . PHE A 1 233 ? 4.100 -6.521 -6.828 1.00 97.06 233 PHE A C 1
ATOM 1860 O O . PHE A 1 233 ? 4.143 -5.924 -7.903 1.00 97.06 233 PHE A O 1
ATOM 1867 N N . GLU A 1 234 ? 5.195 -7.003 -6.236 1.00 95.88 234 GLU A N 1
ATOM 1868 C CA . GLU A 1 234 ? 6.467 -7.113 -6.961 1.00 95.88 234 GLU A CA 1
ATOM 1869 C C . GLU A 1 234 ? 6.277 -7.951 -8.233 1.00 95.88 234 GLU A C 1
ATOM 1871 O O . GLU A 1 234 ? 5.595 -8.979 -8.210 1.00 95.88 234 GLU A O 1
ATOM 1876 N N . CYS A 1 235 ? 6.893 -7.526 -9.335 1.00 96.19 235 CYS A N 1
ATOM 1877 C CA . CYS A 1 235 ? 6.946 -8.326 -10.554 1.00 96.19 235 CYS A CA 1
ATOM 1878 C C . CYS A 1 235 ? 7.739 -9.618 -10.328 1.00 96.19 235 CYS A C 1
ATOM 1880 O O . CYS A 1 235 ? 8.709 -9.642 -9.571 1.00 96.19 235 CYS A O 1
ATOM 1882 N N . GLU A 1 236 ? 7.379 -10.681 -11.045 1.00 95.56 236 GLU A N 1
ATOM 1883 C CA . GLU A 1 236 ? 8.199 -11.892 -11.075 1.00 95.56 236 GLU A CA 1
ATOM 1884 C C . GLU A 1 236 ? 9.531 -11.634 -11.815 1.00 95.56 236 GLU A C 1
ATOM 1886 O O . GLU A 1 236 ? 9.585 -10.748 -12.678 1.00 95.56 236 GLU A O 1
ATOM 1891 N N . PRO A 1 237 ? 10.620 -12.381 -11.527 1.00 95.50 237 PRO A N 1
ATOM 1892 C CA . PRO A 1 237 ? 11.973 -12.027 -11.978 1.00 95.50 237 PRO A CA 1
ATOM 1893 C C . PRO A 1 237 ? 12.112 -11.837 -13.493 1.00 95.50 237 PRO A C 1
ATOM 1895 O O . PRO A 1 237 ? 12.860 -10.975 -13.947 1.00 95.50 237 PRO A O 1
ATOM 1898 N N . HIS A 1 238 ? 11.362 -12.613 -14.280 1.00 96.25 238 HIS A N 1
ATOM 1899 C CA . HIS A 1 238 ? 11.343 -12.522 -15.740 1.00 96.25 238 HIS A CA 1
ATOM 1900 C C . HIS A 1 238 ? 10.530 -11.322 -16.266 1.00 96.25 238 HIS A C 1
ATOM 1902 O O . HIS A 1 238 ? 10.827 -10.812 -17.344 1.00 96.25 238 HIS A O 1
ATOM 1908 N N . GLU A 1 239 ? 9.526 -10.847 -15.522 1.00 96.00 239 GLU A N 1
ATOM 1909 C CA . GLU A 1 239 ? 8.753 -9.653 -15.881 1.00 96.00 239 GLU A CA 1
ATOM 1910 C C . GLU A 1 239 ? 9.522 -8.374 -15.549 1.00 96.00 239 GLU A C 1
ATOM 1912 O O . GLU A 1 239 ? 9.550 -7.461 -16.370 1.00 96.00 239 GLU A O 1
ATOM 1917 N N . ALA A 1 240 ? 10.200 -8.337 -14.396 1.00 95.19 240 ALA A N 1
ATOM 1918 C CA . ALA A 1 240 ? 11.095 -7.242 -14.021 1.00 95.19 240 ALA A CA 1
ATOM 1919 C C . ALA A 1 240 ? 12.292 -7.130 -14.984 1.00 95.19 240 ALA A C 1
ATOM 1921 O O . ALA A 1 240 ? 12.606 -6.039 -15.454 1.00 95.19 240 ALA A O 1
ATOM 1922 N N . ALA A 1 241 ? 12.917 -8.262 -15.333 1.00 94.88 241 ALA A N 1
ATOM 1923 C CA . ALA A 1 241 ? 14.003 -8.314 -16.313 1.00 94.88 241 ALA A CA 1
ATOM 1924 C C . ALA A 1 241 ? 13.571 -7.785 -17.692 1.00 94.88 241 ALA A C 1
ATOM 1926 O O . ALA A 1 241 ? 14.289 -6.994 -18.300 1.00 94.88 241 ALA A O 1
ATOM 1927 N N . ARG A 1 242 ? 12.382 -8.191 -18.162 1.00 95.81 242 ARG A N 1
ATOM 1928 C CA . ARG A 1 242 ? 11.805 -7.711 -19.423 1.00 95.81 242 ARG A CA 1
ATOM 1929 C C . ARG A 1 242 ? 11.504 -6.212 -19.370 1.00 95.81 242 ARG A C 1
ATOM 1931 O O . ARG A 1 242 ? 11.935 -5.507 -20.265 1.00 95.81 242 ARG A O 1
ATOM 1938 N N . ALA A 1 243 ? 10.864 -5.713 -18.309 1.00 93.44 243 ALA A N 1
ATOM 1939 C CA . ALA A 1 243 ? 10.560 -4.285 -18.169 1.00 93.44 243 ALA A CA 1
ATOM 1940 C C . ALA A 1 243 ? 11.825 -3.404 -18.195 1.00 93.44 243 ALA A C 1
ATOM 1942 O O . ALA A 1 243 ? 11.852 -2.390 -18.887 1.00 93.44 243 ALA A O 1
ATOM 1943 N N . ALA A 1 244 ? 12.900 -3.823 -17.519 1.00 92.44 244 ALA A N 1
ATOM 1944 C CA . ALA A 1 244 ? 14.183 -3.125 -17.575 1.00 92.44 244 ALA A CA 1
ATOM 1945 C C . ALA A 1 244 ? 14.814 -3.153 -18.981 1.00 92.44 244 ALA A C 1
ATOM 1947 O O . ALA A 1 244 ? 15.332 -2.134 -19.444 1.00 92.44 244 ALA A O 1
ATOM 1948 N N . ALA A 1 245 ? 14.752 -4.294 -19.677 1.00 92.44 245 ALA A N 1
ATOM 1949 C CA . ALA A 1 245 ? 15.258 -4.436 -21.043 1.00 92.44 245 ALA A CA 1
ATOM 1950 C C . ALA A 1 245 ? 14.453 -3.598 -22.057 1.00 92.44 245 ALA A C 1
ATOM 1952 O O . ALA A 1 245 ? 15.055 -2.877 -22.850 1.00 92.44 245 ALA A O 1
ATOM 1953 N N . ASP A 1 246 ? 13.117 -3.622 -21.977 1.00 90.31 246 ASP A N 1
ATOM 1954 C CA . ASP A 1 246 ? 12.194 -2.826 -22.804 1.00 90.31 246 ASP A CA 1
ATOM 1955 C C . ASP A 1 246 ? 12.442 -1.312 -22.643 1.00 90.31 246 ASP A C 1
ATOM 1957 O O . ASP A 1 246 ? 12.229 -0.526 -23.566 1.00 90.31 246 ASP A O 1
ATOM 1961 N N . GLU A 1 247 ? 12.926 -0.887 -21.474 1.00 87.81 247 GLU A N 1
ATOM 1962 C CA . GLU A 1 247 ? 13.323 0.495 -21.203 1.00 87.81 247 GLU A CA 1
ATOM 1963 C C . GLU A 1 247 ? 14.750 0.835 -21.688 1.00 87.81 247 GLU A C 1
ATOM 1965 O O . GLU A 1 247 ? 15.098 2.015 -21.805 1.00 87.81 247 GLU A O 1
ATOM 1970 N N . GLY A 1 248 ? 15.603 -0.157 -21.957 1.00 88.81 248 GLY A N 1
ATOM 1971 C CA . GLY A 1 248 ? 16.988 0.030 -22.414 1.00 88.81 248 GLY A CA 1
ATOM 1972 C C . GLY A 1 248 ? 18.074 -0.100 -21.335 1.00 88.81 248 GLY A C 1
ATOM 1973 O O . GLY A 1 248 ? 19.167 0.462 -21.490 1.00 88.81 248 GLY A O 1
ATOM 1974 N N . ALA A 1 249 ? 17.807 -0.828 -20.246 1.00 88.69 249 ALA A N 1
ATOM 1975 C CA . ALA A 1 249 ? 18.868 -1.391 -19.407 1.00 88.69 249 ALA A CA 1
ATOM 1976 C C . ALA A 1 249 ? 19.793 -2.294 -20.251 1.00 88.69 249 ALA A C 1
ATOM 1978 O O . ALA A 1 249 ? 19.352 -2.912 -21.219 1.00 88.69 249 ALA A O 1
ATOM 1979 N N . ASP A 1 250 ? 21.081 -2.362 -19.918 1.00 90.44 250 ASP A N 1
ATOM 1980 C CA . ASP A 1 250 ? 21.979 -3.368 -20.503 1.00 90.44 250 ASP A CA 1
ATOM 1981 C C . ASP A 1 250 ? 21.825 -4.747 -19.833 1.00 90.44 250 ASP A C 1
ATOM 1983 O O . ASP A 1 250 ? 21.121 -4.915 -18.835 1.00 90.44 250 ASP A O 1
ATOM 1987 N N . LEU A 1 251 ? 22.477 -5.757 -20.412 1.00 92.31 251 LEU A N 1
ATOM 1988 C CA . LEU A 1 251 ? 22.344 -7.150 -19.989 1.00 92.31 251 LEU A CA 1
ATOM 1989 C C . LEU A 1 251 ? 22.819 -7.393 -18.545 1.00 92.31 251 LEU A C 1
ATOM 1991 O O . LEU A 1 251 ? 22.214 -8.203 -17.846 1.00 92.31 251 LEU A O 1
ATOM 1995 N N . ASP A 1 252 ? 23.859 -6.700 -18.080 1.00 93.12 252 ASP A N 1
ATOM 1996 C CA . ASP A 1 252 ? 24.379 -6.860 -16.718 1.00 93.12 252 ASP A CA 1
ATOM 1997 C C . ASP A 1 252 ? 23.414 -6.251 -15.689 1.00 93.12 252 ASP A C 1
ATOM 1999 O O . ASP A 1 252 ? 23.033 -6.924 -14.726 1.00 93.12 252 ASP A O 1
ATOM 2003 N N . ALA A 1 253 ? 22.902 -5.043 -15.947 1.00 90.50 253 ALA A N 1
ATOM 2004 C CA . ALA A 1 253 ? 21.833 -4.438 -15.152 1.00 90.50 253 ALA A CA 1
ATOM 2005 C C . ALA A 1 253 ? 20.574 -5.330 -15.078 1.00 90.50 253 ALA A C 1
ATOM 2007 O O . ALA A 1 253 ? 20.033 -5.564 -13.992 1.00 90.50 253 ALA A O 1
ATOM 2008 N N . VAL A 1 254 ? 20.137 -5.892 -16.213 1.00 92.56 254 VAL A N 1
ATOM 2009 C CA . VAL A 1 254 ? 18.986 -6.813 -16.295 1.00 92.56 254 VAL A CA 1
ATOM 2010 C C . VAL A 1 254 ? 19.221 -8.092 -15.483 1.00 92.56 254 VAL A C 1
ATOM 2012 O O . VAL A 1 254 ? 18.326 -8.530 -14.754 1.00 92.56 254 VAL A O 1
ATOM 2015 N N . LEU A 1 255 ? 20.415 -8.690 -15.560 1.00 93.88 255 LEU A N 1
ATOM 2016 C CA . LEU A 1 255 ? 20.765 -9.898 -14.803 1.00 93.88 255 LEU A CA 1
ATOM 2017 C C . LEU A 1 255 ? 20.876 -9.625 -13.294 1.00 93.88 255 LEU A C 1
ATOM 2019 O O . LEU A 1 255 ? 20.349 -10.403 -12.492 1.00 93.88 255 LEU A O 1
ATOM 2023 N N . LYS A 1 256 ? 21.485 -8.500 -12.895 1.00 93.50 256 LYS A N 1
ATOM 2024 C CA . LYS A 1 256 ? 21.573 -8.052 -11.493 1.00 93.50 256 LYS A CA 1
ATOM 2025 C C . LYS A 1 256 ? 20.189 -7.832 -10.882 1.00 93.50 256 LYS A C 1
ATOM 2027 O O . LYS A 1 256 ? 19.909 -8.376 -9.808 1.00 93.50 256 LYS A O 1
ATOM 2032 N N . LEU A 1 257 ? 19.312 -7.109 -11.584 1.00 92.94 257 LEU A N 1
ATOM 2033 C CA . LEU A 1 257 ? 17.916 -6.902 -11.190 1.00 92.94 257 LEU A CA 1
ATOM 2034 C C . LEU A 1 257 ? 17.177 -8.237 -11.057 1.00 92.94 257 LEU A C 1
ATOM 2036 O O . LEU A 1 257 ? 16.572 -8.498 -10.016 1.00 92.94 257 LEU A O 1
ATOM 2040 N N . ARG A 1 258 ? 17.254 -9.103 -12.079 1.00 94.69 258 ARG A N 1
ATOM 2041 C CA . ARG A 1 258 ? 16.608 -10.423 -12.068 1.00 94.69 258 ARG A CA 1
ATOM 2042 C C . ARG A 1 258 ? 17.008 -11.213 -10.826 1.00 94.69 258 ARG A C 1
ATOM 2044 O O . ARG A 1 258 ? 16.132 -11.641 -10.082 1.00 94.69 258 ARG A O 1
ATOM 2051 N N . ALA A 1 259 ? 18.308 -11.335 -10.558 1.00 94.50 259 ALA A N 1
ATOM 2052 C CA . ALA A 1 259 ? 18.818 -12.067 -9.404 1.00 94.50 259 ALA A CA 1
ATOM 2053 C C . ALA A 1 259 ? 18.391 -11.438 -8.059 1.00 94.50 259 ALA A C 1
ATOM 2055 O O . ALA A 1 259 ? 18.171 -12.151 -7.080 1.00 94.50 259 ALA A O 1
ATOM 2056 N N . GLN A 1 260 ? 18.251 -10.110 -7.984 1.00 93.88 260 GLN A N 1
ATOM 2057 C CA . GLN A 1 260 ? 17.769 -9.412 -6.788 1.00 93.88 260 GLN A CA 1
ATOM 2058 C C . GLN A 1 260 ? 16.264 -9.634 -6.544 1.00 93.88 260 GLN A C 1
ATOM 2060 O O . GLN A 1 260 ? 15.854 -9.810 -5.396 1.00 93.88 260 GLN A O 1
ATOM 2065 N N . VAL A 1 261 ? 15.443 -9.655 -7.598 1.00 93.50 261 VAL A N 1
ATOM 2066 C CA . VAL A 1 261 ? 14.007 -9.986 -7.517 1.00 93.50 261 VAL A CA 1
ATOM 2067 C C . VAL A 1 261 ? 13.810 -11.476 -7.218 1.00 93.50 261 VAL A C 1
ATOM 2069 O O . VAL A 1 261 ? 12.970 -11.834 -6.401 1.00 93.50 261 VAL A O 1
ATOM 2072 N N . GLU A 1 262 ? 14.642 -12.351 -7.782 1.00 95.25 262 GLU A N 1
ATOM 2073 C CA . GLU A 1 262 ? 14.622 -13.800 -7.548 1.00 95.25 262 GLU A CA 1
ATOM 2074 C C . GLU A 1 262 ? 14.958 -14.156 -6.090 1.00 95.25 262 GLU A C 1
ATOM 2076 O O . GLU A 1 262 ? 14.226 -14.921 -5.462 1.00 95.25 262 GLU A O 1
ATOM 2081 N N . ARG A 1 263 ? 15.960 -13.504 -5.478 1.00 94.62 263 ARG A N 1
ATOM 2082 C CA . ARG A 1 263 ? 16.224 -13.627 -4.027 1.00 94.62 263 ARG A CA 1
ATOM 2083 C C . ARG A 1 263 ? 15.021 -13.206 -3.169 1.00 94.62 263 ARG A C 1
ATOM 2085 O O . ARG A 1 263 ? 14.722 -13.868 -2.173 1.00 94.62 263 ARG A O 1
ATOM 2092 N N . ARG A 1 264 ? 14.306 -12.141 -3.557 1.00 92.56 264 ARG A N 1
ATOM 2093 C CA . ARG A 1 264 ? 13.080 -11.682 -2.874 1.00 92.56 264 ARG A CA 1
ATOM 2094 C C . ARG A 1 264 ? 11.920 -12.669 -3.050 1.00 92.56 264 ARG A C 1
ATOM 2096 O O . ARG A 1 264 ? 11.265 -13.011 -2.066 1.00 92.56 264 ARG A O 1
ATOM 2103 N N . ALA A 1 265 ? 11.724 -13.198 -4.257 1.00 91.00 265 ALA A N 1
ATOM 2104 C CA . ALA A 1 265 ? 10.716 -14.212 -4.561 1.00 91.00 265 ALA A CA 1
ATOM 2105 C C . ALA A 1 265 ? 10.951 -15.523 -3.786 1.00 91.00 265 ALA A C 1
ATOM 2107 O O . ALA A 1 265 ? 10.011 -16.051 -3.195 1.00 91.00 265 ALA A O 1
ATOM 2108 N N . ILE A 1 266 ? 12.199 -16.000 -3.694 1.00 92.50 266 ILE A N 1
ATOM 2109 C CA . ILE A 1 266 ? 12.568 -17.186 -2.898 1.00 92.50 266 ILE A CA 1
ATOM 2110 C C . ILE A 1 266 ? 12.307 -16.950 -1.402 1.00 92.50 266 ILE A C 1
ATOM 2112 O O . ILE A 1 266 ? 11.716 -17.803 -0.742 1.00 92.50 266 ILE A O 1
ATOM 2116 N N . SER A 1 267 ? 12.673 -15.779 -0.867 1.00 91.12 267 SER A N 1
ATOM 2117 C CA . SER A 1 267 ? 12.386 -15.410 0.529 1.00 91.12 267 SER A CA 1
ATOM 2118 C C . SER A 1 267 ? 10.875 -15.384 0.821 1.00 91.12 267 SER A C 1
ATOM 2120 O O . SER A 1 267 ? 10.410 -15.974 1.799 1.00 91.12 267 SER A O 1
ATOM 2122 N N . ARG A 1 268 ? 10.081 -14.795 -0.087 1.00 90.50 268 ARG A N 1
ATOM 2123 C CA . ARG A 1 268 ? 8.607 -14.797 -0.051 1.00 90.50 268 ARG A CA 1
ATOM 2124 C C . ARG A 1 268 ? 8.025 -16.215 -0.116 1.00 90.50 268 ARG A C 1
ATOM 2126 O O . ARG A 1 268 ? 7.129 -16.532 0.663 1.00 90.50 268 ARG A O 1
ATOM 2133 N N . ALA A 1 269 ? 8.531 -17.067 -1.007 1.00 90.31 269 ALA A N 1
ATOM 2134 C CA . ALA A 1 269 ? 8.078 -18.449 -1.156 1.00 90.31 269 ALA A CA 1
ATOM 2135 C C . ALA A 1 269 ? 8.386 -19.290 0.093 1.00 90.31 269 ALA A C 1
ATOM 2137 O O . ALA A 1 269 ? 7.508 -20.008 0.576 1.00 90.31 269 ALA A O 1
ATOM 2138 N N . LYS A 1 270 ? 9.585 -19.134 0.675 1.00 92.06 270 LYS A N 1
ATOM 2139 C CA . LYS A 1 270 ? 9.939 -19.753 1.957 1.00 92.06 270 LYS A CA 1
ATOM 2140 C C . LYS A 1 270 ? 8.999 -19.291 3.072 1.00 92.06 270 LYS A C 1
ATOM 2142 O O . LYS A 1 270 ? 8.424 -20.133 3.747 1.00 92.06 270 LYS A O 1
ATOM 2147 N N . PHE A 1 271 ? 8.769 -17.984 3.214 1.00 89.12 271 PHE A N 1
ATOM 2148 C CA . PHE A 1 271 ? 7.851 -17.441 4.222 1.00 89.12 271 PHE A CA 1
ATOM 2149 C C . PHE A 1 271 ? 6.437 -18.047 4.127 1.00 89.12 271 PHE A C 1
ATOM 2151 O O . PHE A 1 271 ? 5.845 -18.386 5.154 1.00 89.12 271 PHE A O 1
ATOM 2158 N N . VAL A 1 272 ? 5.909 -18.207 2.905 1.00 87.44 272 VAL A N 1
ATOM 2159 C CA . VAL A 1 272 ? 4.611 -18.859 2.641 1.00 87.44 272 VAL A CA 1
ATOM 2160 C C . VAL A 1 272 ? 4.648 -20.349 2.996 1.00 87.44 272 VAL A C 1
ATOM 2162 O O . VAL A 1 272 ? 3.695 -20.852 3.586 1.00 87.44 272 VAL A O 1
ATOM 2165 N N . SER A 1 273 ? 5.736 -21.057 2.678 1.00 88.69 273 SER A N 1
ATOM 2166 C CA . SER A 1 273 ? 5.919 -22.463 3.063 1.00 88.69 273 SER A CA 1
ATOM 2167 C C . SER A 1 273 ? 5.935 -22.628 4.586 1.00 88.69 273 SER A C 1
ATOM 2169 O O . SER A 1 273 ? 5.140 -23.396 5.125 1.00 88.69 273 SER A O 1
ATOM 2171 N N . ASP A 1 274 ? 6.762 -21.841 5.278 1.00 87.00 274 ASP A N 1
ATOM 2172 C CA . ASP A 1 274 ? 6.921 -21.874 6.734 1.00 87.00 274 ASP A CA 1
ATOM 2173 C C . ASP A 1 274 ? 5.589 -21.559 7.456 1.00 87.00 274 ASP A C 1
ATOM 2175 O O . ASP A 1 274 ? 5.272 -22.192 8.463 1.00 87.00 274 ASP A O 1
ATOM 2179 N N . HIS A 1 275 ? 4.770 -20.638 6.919 1.00 83.25 275 HIS A N 1
ATOM 2180 C CA . HIS A 1 275 ? 3.427 -20.325 7.443 1.00 83.25 275 HIS A CA 1
ATOM 2181 C C . HIS A 1 275 ? 2.370 -21.397 7.146 1.00 83.25 275 HIS A C 1
ATOM 2183 O O . HIS A 1 275 ? 1.402 -21.506 7.896 1.00 83.25 275 HIS A O 1
ATOM 2189 N N . ARG A 1 276 ? 2.518 -22.175 6.068 1.00 82.50 276 ARG A N 1
ATOM 2190 C CA . ARG A 1 276 ? 1.612 -23.293 5.755 1.00 82.50 276 ARG A CA 1
ATOM 2191 C C . ARG A 1 276 ? 1.882 -24.509 6.637 1.00 82.50 276 ARG A C 1
ATOM 2193 O O . ARG A 1 276 ? 0.931 -25.180 7.021 1.00 82.50 276 ARG A O 1
ATOM 2200 N N . THR A 1 277 ? 3.146 -24.795 6.955 1.00 84.00 277 THR A N 1
ATOM 2201 C CA . THR A 1 277 ? 3.506 -25.909 7.848 1.00 84.00 277 THR A CA 1
ATOM 2202 C C . THR A 1 277 ? 3.331 -25.548 9.320 1.00 84.00 277 THR A C 1
ATOM 2204 O O . THR A 1 277 ? 2.924 -26.398 10.103 1.00 84.00 277 THR A O 1
ATOM 2207 N N . ASN A 1 278 ? 3.608 -24.294 9.697 1.00 80.31 278 ASN A N 1
ATOM 2208 C CA . ASN A 1 278 ? 3.522 -23.801 11.073 1.00 80.31 278 ASN A CA 1
ATOM 2209 C C . ASN A 1 278 ? 2.629 -22.544 11.140 1.00 80.31 278 ASN A C 1
ATOM 2211 O O . ASN A 1 278 ? 3.140 -21.434 11.332 1.00 80.31 278 ASN A O 1
ATOM 2215 N N . PRO A 1 279 ? 1.300 -22.677 10.956 1.00 74.50 279 PRO A N 1
ATOM 2216 C CA . PRO A 1 279 ? 0.389 -21.539 11.014 1.00 74.50 279 PRO A CA 1
ATOM 2217 C C . PRO A 1 279 ? 0.442 -20.888 12.407 1.00 74.50 279 PRO A C 1
ATOM 2219 O O . PRO A 1 279 ? 0.222 -21.567 13.414 1.00 74.50 279 PRO A O 1
ATOM 2222 N N . PRO A 1 280 ? 0.735 -19.578 12.510 1.00 68.38 280 PRO A N 1
ATOM 2223 C CA . PRO A 1 280 ? 0.899 -18.930 13.803 1.00 68.38 280 PRO A CA 1
ATOM 2224 C C . PRO A 1 280 ? -0.434 -18.877 14.555 1.00 68.38 280 PRO A C 1
ATOM 2226 O O . PRO A 1 280 ? -1.419 -18.354 14.028 1.00 68.38 280 PRO A O 1
ATOM 2229 N N . GLN A 1 281 ? -0.437 -19.331 15.815 1.00 63.69 281 GLN A N 1
ATOM 2230 C CA . GLN A 1 281 ? -1.529 -19.092 16.767 1.00 63.69 281 GLN A CA 1
ATOM 2231 C C . GLN A 1 281 ? -1.768 -17.578 16.875 1.00 63.69 281 GLN A C 1
ATOM 2233 O O . GLN A 1 281 ? -0.994 -16.858 17.508 1.00 63.69 281 GLN A O 1
ATOM 2238 N N . SER A 1 282 ? -2.774 -17.075 16.161 1.00 64.44 282 SER A N 1
ATOM 2239 C CA . SER A 1 282 ? -2.973 -15.642 15.960 1.00 64.44 282 SER A CA 1
ATOM 2240 C C . SER A 1 282 ? -4.398 -15.315 15.527 1.00 64.44 282 SER A C 1
ATOM 2242 O O . SER A 1 282 ? -5.058 -16.094 14.839 1.00 64.44 282 SER A O 1
ATOM 2244 N N . ASP A 1 283 ? -4.836 -14.110 15.883 1.00 60.28 283 ASP A N 1
ATOM 2245 C CA . ASP A 1 283 ? -6.182 -13.572 15.660 1.00 60.28 283 ASP A CA 1
ATOM 2246 C C . ASP A 1 283 ? -6.620 -13.566 14.181 1.00 60.28 283 ASP A C 1
ATOM 2248 O O . ASP A 1 283 ? -7.804 -13.444 13.884 1.00 60.28 283 ASP A O 1
ATOM 2252 N N . LEU A 1 284 ? -5.685 -13.718 13.236 1.00 71.94 284 LEU A N 1
ATOM 2253 C CA . LEU A 1 284 ? -5.933 -13.712 11.789 1.00 71.94 284 LEU A CA 1
ATOM 2254 C C . LEU A 1 284 ? -6.519 -15.039 11.254 1.00 71.94 284 LEU A C 1
ATOM 2256 O O . LEU A 1 284 ? -6.512 -15.267 10.044 1.00 71.94 284 LEU A O 1
ATOM 2260 N N . ALA A 1 285 ? -7.073 -15.889 12.128 1.00 67.75 285 ALA A N 1
ATOM 2261 C CA . ALA A 1 285 ? -7.758 -17.149 11.805 1.00 67.75 285 ALA A CA 1
ATOM 2262 C C . ALA A 1 285 ? -8.654 -17.123 10.535 1.00 67.75 285 ALA A C 1
ATOM 2264 O O . ALA A 1 285 ? -8.562 -18.075 9.749 1.00 67.75 285 ALA A O 1
ATOM 2265 N N . PRO A 1 286 ? -9.443 -16.059 10.241 1.00 69.06 286 PRO A N 1
ATOM 2266 C CA . PRO A 1 286 ? -10.263 -15.984 9.022 1.00 69.06 286 PRO A CA 1
ATOM 2267 C C . PRO A 1 286 ? -9.494 -16.058 7.688 1.00 69.06 286 PRO A C 1
ATOM 2269 O O . PRO A 1 286 ? -10.101 -16.348 6.657 1.00 69.06 286 PRO A O 1
ATOM 2272 N N . PHE A 1 287 ? -8.177 -15.817 7.687 1.00 66.69 287 PHE A N 1
ATOM 2273 C CA . PHE A 1 287 ? -7.319 -1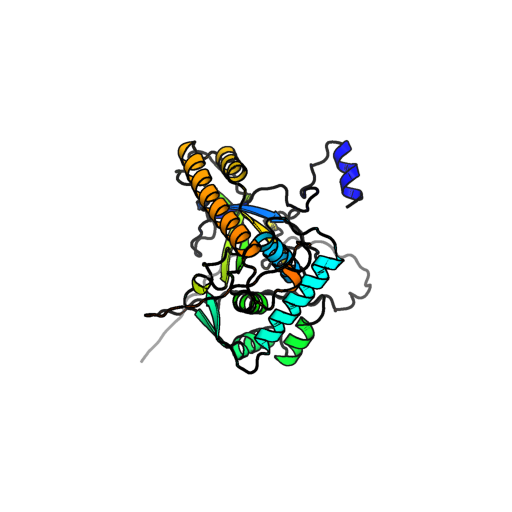5.890 6.494 1.00 66.69 287 PHE A CA 1
ATOM 2274 C C . PHE A 1 287 ? -6.687 -17.273 6.262 1.00 66.69 287 PHE A C 1
ATOM 2276 O O . PHE A 1 287 ? -6.169 -17.524 5.172 1.00 66.69 287 PHE A O 1
ATOM 2283 N N . PHE A 1 288 ? -6.731 -18.163 7.262 1.00 61.78 288 PHE A N 1
ATOM 2284 C CA . PHE A 1 288 ? -6.104 -19.491 7.219 1.00 61.78 288 PHE A CA 1
ATOM 2285 C C . PHE A 1 288 ? -7.128 -20.637 7.071 1.00 61.78 288 PHE A C 1
ATOM 2287 O O . PHE A 1 288 ? -6.856 -21.644 6.425 1.00 61.78 288 PHE A O 1
ATOM 2294 N N . ALA A 1 289 ? -8.328 -20.496 7.645 1.00 53.28 289 ALA A N 1
ATOM 2295 C CA . ALA A 1 289 ? -9.223 -21.620 7.958 1.00 53.28 289 ALA A CA 1
ATOM 2296 C C . ALA A 1 289 ? -10.043 -22.239 6.793 1.00 53.28 289 ALA A C 1
ATOM 2298 O O . ALA A 1 289 ? -11.032 -22.923 7.053 1.00 53.28 289 ALA A O 1
ATOM 2299 N N . ARG A 1 290 ? -9.700 -22.000 5.515 1.00 53.78 290 ARG A N 1
ATOM 2300 C CA . ARG A 1 290 ? -10.477 -22.514 4.355 1.00 53.78 290 ARG A CA 1
ATOM 2301 C C . ARG A 1 290 ? -9.670 -23.162 3.221 1.00 53.78 290 ARG A C 1
ATOM 2303 O O . ARG A 1 290 ? -10.283 -23.710 2.311 1.00 53.78 290 ARG A O 1
ATOM 2310 N N . THR A 1 291 ? -8.337 -23.128 3.242 1.00 47.41 291 THR A N 1
ATOM 2311 C CA . THR A 1 291 ? -7.497 -23.654 2.142 1.00 47.41 291 THR A CA 1
ATOM 2312 C C . THR A 1 291 ? -6.974 -25.077 2.354 1.00 47.41 291 THR A C 1
ATOM 2314 O O . THR A 1 291 ? -6.377 -25.630 1.432 1.00 47.41 291 THR A O 1
ATOM 2317 N N . VAL A 1 292 ? -7.204 -25.697 3.520 1.00 44.59 292 VAL A N 1
ATOM 2318 C CA . VAL A 1 292 ? -6.690 -27.040 3.844 1.00 44.59 292 VAL A CA 1
ATOM 2319 C C . VAL A 1 292 ? -7.765 -27.909 4.502 1.00 44.59 292 VAL A C 1
ATOM 2321 O O . VAL A 1 292 ? -8.076 -27.750 5.679 1.00 44.59 292 VAL A O 1
ATOM 2324 N N . GLY A 1 293 ? -8.293 -28.878 3.753 1.00 39.66 293 GLY A N 1
ATOM 2325 C CA . GLY A 1 293 ? -8.954 -30.052 4.325 1.00 39.66 293 GLY A CA 1
ATOM 2326 C C . GLY A 1 293 ? -7.894 -31.077 4.727 1.00 39.66 293 GLY A C 1
ATOM 2327 O O . GLY A 1 293 ? -7.559 -31.948 3.932 1.00 39.66 293 GLY A O 1
ATOM 2328 N N . GLY A 1 294 ? -7.317 -30.937 5.921 1.00 34.38 294 GLY A N 1
ATOM 2329 C CA . GLY A 1 294 ? -6.207 -31.774 6.390 1.00 34.38 294 GLY A CA 1
ATOM 2330 C C . GLY A 1 294 ? -5.994 -31.647 7.898 1.00 34.38 294 GLY A C 1
ATOM 2331 O O . GLY A 1 294 ? -6.140 -30.564 8.460 1.00 34.38 294 GLY A O 1
ATOM 2332 N N . SER A 1 295 ? -5.698 -32.764 8.565 1.00 30.92 295 SER A N 1
ATOM 2333 C CA . SER A 1 295 ? -5.745 -32.849 10.029 1.00 30.92 295 SER A CA 1
ATOM 2334 C C . SER A 1 295 ? -4.412 -32.521 10.706 1.00 30.92 295 SER A C 1
ATOM 2336 O O . SER A 1 295 ? -3.394 -33.128 10.400 1.00 30.92 295 SER A O 1
ATOM 2338 N N . SER A 1 296 ? -4.482 -31.639 11.707 1.00 39.34 296 SER A N 1
ATOM 2339 C CA . SER A 1 296 ? -3.697 -31.635 12.957 1.00 39.34 296 SER A CA 1
ATOM 2340 C C . SER A 1 296 ? -2.208 -32.045 12.940 1.00 39.34 296 SER A C 1
ATOM 2342 O O . SER A 1 296 ? -1.888 -33.231 12.858 1.00 39.34 296 SER A O 1
ATOM 2344 N N . ARG A 1 297 ? -1.341 -31.130 13.391 1.00 29.84 297 ARG A N 1
ATOM 2345 C CA . ARG A 1 297 ? -0.769 -31.188 14.758 1.00 29.84 297 ARG A CA 1
ATOM 2346 C C . ARG A 1 297 ? -0.155 -29.839 15.155 1.00 29.84 297 ARG A C 1
ATOM 2348 O O . ARG A 1 297 ? -0.011 -28.952 14.322 1.00 29.84 297 ARG A O 1
ATOM 2355 N N . LEU A 1 298 ? 0.109 -29.678 16.449 1.00 30.84 298 LEU A N 1
ATOM 2356 C CA . LEU A 1 298 ? 0.712 -28.494 17.066 1.00 30.84 298 LEU A CA 1
ATOM 2357 C C . LEU A 1 298 ? 2.109 -28.842 17.570 1.00 30.84 298 LEU A C 1
ATOM 2359 O O . LEU A 1 298 ? 2.284 -29.929 18.111 1.00 30.84 298 LEU A O 1
ATOM 2363 N N . ASP A 1 299 ? 3.027 -27.879 17.509 1.00 28.66 299 ASP A N 1
ATOM 2364 C CA . ASP A 1 299 ? 4.177 -27.833 18.411 1.00 28.66 299 ASP A CA 1
ATOM 2365 C C . ASP A 1 299 ? 4.597 -26.379 18.704 1.00 28.66 299 ASP A C 1
ATOM 2367 O O . ASP A 1 299 ? 4.180 -25.442 18.016 1.00 28.66 299 ASP A O 1
ATOM 2371 N N . LEU A 1 300 ? 5.363 -26.175 19.777 1.00 29.34 300 LEU A N 1
ATOM 2372 C CA . LEU A 1 300 ? 5.734 -24.858 20.331 1.00 29.34 300 LEU A CA 1
ATOM 2373 C C . LEU A 1 300 ? 7.264 -24.685 20.384 1.00 29.34 300 LEU A C 1
ATOM 2375 O O . LEU A 1 300 ? 7.974 -25.677 20.368 1.00 29.34 300 LEU A O 1
ATOM 2379 N N . TRP A 1 301 ? 7.768 -23.441 20.505 1.00 26.42 301 TRP A N 1
ATOM 2380 C CA . TRP A 1 301 ? 8.836 -22.988 21.441 1.00 26.42 301 TRP A CA 1
ATOM 2381 C C . TRP A 1 301 ? 9.182 -21.482 21.227 1.00 26.42 301 TRP A C 1
ATOM 2383 O O . TRP A 1 301 ? 8.454 -20.785 20.520 1.00 26.42 301 TRP A O 1
ATOM 2393 N N . LYS A 1 302 ? 10.171 -20.909 21.949 1.00 25.73 302 LYS A N 1
ATOM 2394 C CA . LYS A 1 302 ? 10.185 -19.475 22.365 1.00 25.73 302 LYS A CA 1
ATOM 2395 C C . LYS A 1 302 ? 11.427 -18.622 21.985 1.00 25.73 302 LYS A C 1
ATOM 2397 O O . LYS A 1 302 ? 12.543 -19.110 22.035 1.00 25.73 302 LYS A O 1
ATOM 2402 N N . LEU A 1 303 ? 11.165 -17.321 21.731 1.00 26.80 303 LEU A N 1
ATOM 2403 C CA . LEU A 1 303 ? 11.863 -16.041 22.095 1.00 26.80 303 LEU A CA 1
ATOM 2404 C C . LEU A 1 303 ? 13.394 -16.010 22.384 1.00 26.80 303 LEU A C 1
ATOM 2406 O O . LEU A 1 303 ? 13.919 -16.852 23.094 1.00 26.80 303 LEU A O 1
ATOM 2410 N N . SER A 1 304 ? 14.166 -14.967 22.012 1.00 25.05 304 SER A N 1
ATOM 2411 C CA . SER A 1 304 ? 14.048 -13.519 22.385 1.00 25.05 304 SER A CA 1
ATOM 2412 C C . SER A 1 304 ? 14.864 -12.599 21.409 1.00 25.05 304 SER A C 1
ATOM 2414 O O . SER A 1 304 ? 14.897 -12.961 20.237 1.00 25.05 304 SER A O 1
ATOM 2416 N N . LYS A 1 305 ? 15.483 -11.405 21.631 1.00 23.11 305 LYS A N 1
ATOM 2417 C CA . LYS A 1 305 ? 15.737 -10.348 22.680 1.00 23.11 305 LYS A CA 1
ATOM 2418 C C . LYS A 1 305 ? 15.719 -8.945 21.943 1.00 23.11 305 LYS A C 1
ATOM 2420 O O . LYS A 1 305 ? 15.517 -8.952 20.732 1.00 23.11 305 LYS A O 1
ATOM 2425 N N . LEU A 1 306 ? 15.604 -7.726 22.521 1.00 25.12 306 LEU A N 1
ATOM 2426 C CA . LEU A 1 306 ? 16.550 -6.805 23.239 1.00 25.12 306 LEU A CA 1
ATOM 2427 C C . LEU A 1 306 ? 17.893 -6.517 22.503 1.00 25.12 306 LEU A C 1
ATOM 2429 O O . LEU A 1 306 ? 18.464 -7.502 22.052 1.00 25.12 306 LEU A O 1
ATOM 2433 N N . LEU A 1 307 ? 18.511 -5.311 22.358 1.00 24.92 307 LEU A N 1
ATOM 2434 C CA . LEU A 1 307 ? 18.320 -3.830 22.620 1.00 24.92 307 LEU A CA 1
ATOM 2435 C C . LEU A 1 307 ? 19.310 -3.051 21.644 1.00 24.92 307 LEU A C 1
ATOM 2437 O O . LEU A 1 307 ? 19.896 -3.754 20.829 1.00 24.92 307 LEU A O 1
ATOM 2441 N N . LEU A 1 308 ? 19.622 -1.725 21.554 1.00 22.78 308 LEU A N 1
ATOM 2442 C CA . LEU A 1 308 ? 19.329 -0.400 22.196 1.00 22.78 308 LEU A CA 1
ATOM 2443 C C . LEU A 1 308 ? 19.754 0.795 21.242 1.00 22.78 308 LEU A C 1
ATOM 2445 O O . LEU A 1 308 ? 20.264 0.537 20.160 1.00 22.78 308 LEU A O 1
ATOM 2449 N N . TRP A 1 309 ? 19.651 2.061 21.713 1.00 25.30 309 TRP A N 1
ATOM 2450 C CA . TRP A 1 309 ? 20.268 3.354 21.257 1.00 25.30 309 TRP A CA 1
ATOM 2451 C C . TRP A 1 309 ? 19.715 4.105 19.988 1.00 25.30 309 TRP A C 1
ATOM 2453 O O . TRP A 1 309 ? 18.872 3.523 19.309 1.00 25.30 309 TRP A O 1
ATOM 2463 N N . PRO A 1 310 ? 19.944 5.446 19.786 1.00 33.31 310 PRO A N 1
ATOM 2464 C CA . PRO A 1 310 ? 18.792 6.371 19.653 1.00 33.31 310 PRO A CA 1
ATOM 2465 C C . PRO A 1 310 ? 18.856 7.549 18.624 1.00 33.31 310 PRO A C 1
ATOM 2467 O O . PRO A 1 310 ? 19.895 7.871 18.065 1.00 33.31 310 PRO A O 1
ATOM 2470 N N . ALA A 1 311 ? 17.734 8.291 18.576 1.00 23.80 311 ALA A N 1
ATOM 2471 C CA . ALA A 1 311 ? 17.592 9.746 18.350 1.00 23.80 311 ALA A CA 1
ATOM 2472 C C . ALA A 1 311 ? 17.790 10.371 16.945 1.00 23.80 311 ALA A C 1
ATOM 2474 O O . ALA A 1 311 ? 18.884 10.796 16.590 1.00 23.80 311 ALA A O 1
ATOM 2475 N N . LEU A 1 312 ? 16.662 10.664 16.278 1.00 26.27 312 LEU A N 1
ATOM 2476 C CA . LEU A 1 312 ? 16.198 12.040 15.990 1.00 26.27 312 LEU A CA 1
ATOM 2477 C C . LEU A 1 312 ? 14.692 12.034 15.621 1.00 26.27 312 LEU A C 1
ATOM 2479 O O . LEU A 1 312 ? 14.151 10.983 15.290 1.00 26.27 312 LEU A O 1
ATOM 2483 N N . LEU A 1 313 ? 14.005 13.179 15.736 1.00 25.97 313 LEU A N 1
ATOM 2484 C CA . LEU A 1 313 ? 12.602 13.394 15.323 1.00 25.97 313 LEU A CA 1
ATOM 2485 C C . LEU A 1 313 ? 12.539 14.633 14.423 1.00 25.97 313 LEU A C 1
ATOM 2487 O O . LEU A 1 313 ? 13.061 15.655 14.867 1.00 25.97 313 LEU A O 1
ATOM 2491 N N . LEU A 1 314 ? 11.854 14.567 13.264 1.00 29.69 314 LEU A N 1
ATOM 2492 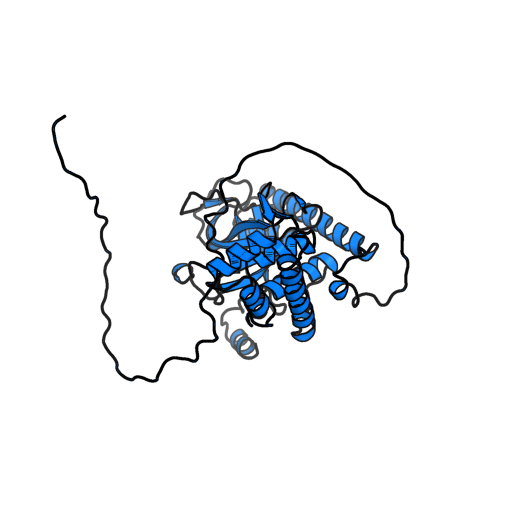C CA . LEU A 1 314 ? 11.204 15.711 12.572 1.00 29.69 314 LEU A CA 1
ATOM 2493 C C . LEU A 1 314 ? 10.552 15.344 11.204 1.00 29.69 314 LEU A C 1
ATOM 2495 O O . LEU A 1 314 ? 10.931 15.906 10.183 1.00 29.69 314 LEU A O 1
ATOM 2499 N N . CYS A 1 315 ? 9.535 14.463 11.152 1.00 28.73 315 CYS A N 1
ATOM 2500 C CA . CYS A 1 315 ? 8.776 14.225 9.894 1.00 28.73 315 CYS A CA 1
ATOM 2501 C C . CYS A 1 315 ? 7.235 14.237 9.987 1.00 28.73 315 CYS A C 1
ATOM 2503 O O . CYS A 1 315 ? 6.580 14.601 9.009 1.00 28.73 315 CYS A O 1
ATOM 2505 N N . ALA A 1 316 ? 6.628 13.902 11.131 1.00 29.69 316 ALA A N 1
ATOM 2506 C CA . ALA A 1 316 ? 5.185 13.615 11.264 1.00 29.69 316 ALA A CA 1
ATOM 2507 C C . ALA A 1 316 ? 4.175 14.782 11.036 1.00 29.69 316 ALA A C 1
ATOM 2509 O O . ALA A 1 316 ? 3.028 14.689 11.471 1.00 29.69 316 ALA A O 1
ATOM 2510 N N . ALA A 1 317 ? 4.565 15.874 10.367 1.00 31.62 317 ALA A N 1
ATOM 2511 C CA . ALA A 1 317 ? 3.751 17.079 10.148 1.00 31.62 317 ALA A CA 1
ATOM 2512 C C . ALA A 1 317 ? 3.478 17.430 8.665 1.00 31.62 317 ALA A C 1
ATOM 2514 O O . ALA A 1 317 ? 2.837 18.446 8.401 1.00 31.62 317 ALA A O 1
ATOM 2515 N N . LYS A 1 318 ? 3.966 16.636 7.695 1.00 34.81 318 LYS A N 1
ATOM 2516 C CA . LYS A 1 318 ? 3.875 16.956 6.249 1.00 34.81 318 LYS A CA 1
ATOM 2517 C C . LYS A 1 318 ? 2.977 16.047 5.397 1.00 34.81 318 LYS A C 1
ATOM 2519 O O . LYS A 1 318 ? 2.760 16.372 4.235 1.00 34.81 318 LYS A O 1
ATOM 2524 N N . LEU A 1 319 ? 2.429 14.956 5.936 1.00 41.38 319 LEU A N 1
ATOM 2525 C CA . LEU A 1 319 ? 1.444 14.135 5.219 1.00 41.38 319 LEU A CA 1
ATOM 2526 C C . LEU A 1 319 ? 0.022 14.681 5.461 1.00 41.38 319 LEU A C 1
ATOM 2528 O O . LEU A 1 319 ? -0.472 14.562 6.585 1.00 41.38 319 LEU A O 1
ATOM 2532 N N . PRO A 1 320 ? -0.674 15.249 4.455 1.00 38.91 320 PRO A N 1
ATOM 2533 C CA . PRO A 1 320 ? -2.091 15.575 4.581 1.00 38.91 320 PRO A CA 1
ATOM 2534 C C . PRO A 1 320 ? -2.901 14.271 4.571 1.00 38.91 320 PRO A C 1
ATOM 2536 O O . PRO A 1 320 ? -3.142 13.684 3.518 1.00 38.91 320 PRO A O 1
ATOM 2539 N N . TRP A 1 321 ? -3.281 13.768 5.750 1.00 47.75 321 TRP A N 1
ATOM 2540 C CA . TRP A 1 321 ? -3.909 12.446 5.848 1.00 47.75 321 TRP A CA 1
ATOM 2541 C C . TRP A 1 321 ? -5.247 12.383 5.094 1.00 47.75 321 TRP A C 1
ATOM 2543 O O . TRP A 1 321 ? -6.134 13.206 5.308 1.00 47.75 321 TRP A O 1
ATOM 2553 N N . PHE A 1 322 ? -5.368 11.379 4.224 1.00 48.81 322 PHE A N 1
ATOM 2554 C CA . PHE A 1 322 ? -6.400 11.246 3.192 1.00 48.81 322 PHE A CA 1
ATOM 2555 C C . PHE A 1 322 ? -7.850 11.294 3.710 1.00 48.81 322 PHE A C 1
ATOM 2557 O O . PHE A 1 322 ? -8.354 10.297 4.230 1.00 48.81 322 PHE A O 1
ATOM 2564 N N . TRP A 1 323 ? -8.553 12.404 3.459 1.00 44.78 323 TRP A N 1
ATOM 2565 C CA . TRP A 1 323 ? -10.015 12.495 3.568 1.00 44.78 323 TRP A CA 1
ATOM 2566 C C . TRP A 1 323 ? -10.599 13.390 2.470 1.00 44.78 323 TRP A C 1
ATOM 2568 O O . TRP A 1 323 ? -10.497 14.612 2.524 1.00 44.78 323 TRP A O 1
ATOM 2578 N N . GLY A 1 324 ? -11.269 12.770 1.495 1.00 41.19 324 GLY A N 1
ATOM 2579 C CA . GLY A 1 324 ? -12.211 13.480 0.629 1.00 41.19 324 GLY A CA 1
ATOM 2580 C C . GLY A 1 324 ? -13.529 13.782 1.363 1.00 41.19 324 GLY A C 1
ATOM 2581 O O . GLY A 1 324 ? -13.821 13.142 2.381 1.00 41.19 324 GLY A O 1
ATOM 2582 N N . PRO A 1 325 ? -14.349 14.727 0.865 1.00 36.97 325 PRO A N 1
ATOM 2583 C CA . PRO A 1 325 ? -15.676 14.994 1.422 1.00 36.97 325 PRO A CA 1
ATOM 2584 C C . PRO A 1 325 ? -16.568 13.739 1.380 1.00 36.97 325 PRO A C 1
ATOM 2586 O O . PRO A 1 325 ? -16.480 12.930 0.454 1.00 36.97 325 PRO A O 1
ATOM 2589 N N . SER A 1 326 ? -17.419 13.564 2.398 1.00 40.34 326 SER A N 1
ATOM 2590 C CA . SER A 1 326 ? -18.252 12.359 2.541 1.00 40.34 326 SER A CA 1
ATOM 2591 C C . SER A 1 326 ? -19.301 12.276 1.431 1.00 40.34 326 SER A C 1
ATOM 2593 O O . SER A 1 326 ? -19.985 13.254 1.149 1.00 40.34 326 SER A O 1
ATOM 2595 N N . ALA A 1 327 ? -19.497 11.086 0.861 1.00 44.69 327 ALA A N 1
ATOM 2596 C CA . ALA A 1 327 ? -20.496 10.830 -0.184 1.00 44.69 327 ALA A CA 1
ATOM 2597 C C . ALA A 1 327 ? -21.949 10.729 0.347 1.00 44.69 327 ALA A C 1
ATOM 2599 O O . ALA A 1 327 ? -22.808 10.150 -0.313 1.00 44.69 327 ALA A O 1
ATOM 2600 N N . ASP A 1 328 ? -22.207 11.264 1.544 1.00 41.78 328 ASP A N 1
ATOM 2601 C CA . ASP A 1 328 ? -23.498 11.233 2.242 1.00 41.78 328 ASP A CA 1
ATOM 2602 C C . ASP A 1 328 ? -24.320 12.529 2.037 1.00 41.78 328 ASP A C 1
ATOM 2604 O O . ASP A 1 328 ? -25.388 12.676 2.629 1.00 41.78 328 ASP A O 1
ATOM 2608 N N . ASP A 1 329 ? -23.830 13.475 1.225 1.00 37.84 329 ASP A N 1
ATOM 2609 C CA . ASP A 1 329 ? -24.486 14.761 0.935 1.00 37.84 329 ASP A CA 1
ATOM 2610 C C . ASP A 1 329 ? -25.478 14.621 -0.252 1.00 37.84 329 ASP A C 1
ATOM 2612 O O . ASP A 1 329 ? -25.050 14.305 -1.370 1.00 37.84 329 ASP A O 1
ATOM 2616 N N . PRO A 1 330 ? -26.806 14.782 -0.054 1.00 38.53 330 PRO A N 1
ATOM 2617 C CA . PRO A 1 330 ? -27.834 14.265 -0.968 1.00 38.53 330 PRO A CA 1
ATOM 2618 C C . PRO A 1 330 ? -28.150 15.154 -2.192 1.00 38.53 330 PRO A C 1
ATOM 2620 O O . PRO A 1 330 ? -29.312 15.377 -2.530 1.00 38.53 330 PRO A O 1
ATOM 2623 N N . GLY A 1 331 ? -27.115 15.567 -2.927 1.00 40.25 331 GLY A N 1
ATOM 2624 C CA . GLY A 1 331 ? -27.213 16.062 -4.307 1.00 40.25 331 GLY A CA 1
ATOM 2625 C C . GLY A 1 331 ? -27.598 17.545 -4.494 1.00 40.25 331 GLY A C 1
ATOM 2626 O O . GLY A 1 331 ? -28.197 18.168 -3.620 1.00 40.25 331 GLY A O 1
ATOM 2627 N N . PRO A 1 332 ? -27.250 18.145 -5.652 1.00 42.19 332 PRO A N 1
ATOM 2628 C CA . PRO A 1 332 ? -27.509 19.557 -5.924 1.00 42.19 332 PRO A CA 1
ATOM 2629 C C . PRO A 1 332 ? -28.959 19.815 -6.385 1.00 42.19 332 PRO A C 1
ATOM 2631 O O . PRO A 1 332 ? -29.538 18.987 -7.094 1.00 42.19 332 PRO A O 1
ATOM 2634 N N . PRO A 1 333 ? -29.539 20.992 -6.079 1.00 42.56 333 PRO A N 1
ATOM 2635 C CA . PRO A 1 333 ? -30.847 21.381 -6.596 1.00 42.56 333 PRO A CA 1
ATOM 2636 C C . PRO A 1 333 ? -30.807 21.619 -8.113 1.00 42.56 333 PRO A C 1
ATOM 2638 O O . PRO A 1 333 ? -29.864 22.198 -8.656 1.00 42.56 333 PRO A O 1
ATOM 2641 N N . SER A 1 334 ? -31.873 21.222 -8.807 1.00 45.84 334 SER A N 1
ATOM 2642 C CA . SER A 1 334 ? -32.043 21.449 -10.243 1.00 45.84 334 SER A CA 1
ATOM 2643 C C . SER A 1 334 ? -32.255 22.939 -10.557 1.00 45.84 334 SER A C 1
ATOM 2645 O O . SER A 1 334 ? -33.346 23.466 -10.340 1.00 45.84 334 SER A O 1
ATOM 2647 N N . GLY A 1 335 ? -31.232 23.608 -11.097 1.00 39.97 335 GLY A N 1
ATOM 2648 C CA . GLY A 1 335 ? -31.281 25.016 -11.512 1.00 39.97 335 GLY A CA 1
ATOM 2649 C C . GLY A 1 335 ? -30.758 25.219 -12.937 1.00 39.97 335 GLY A C 1
ATOM 2650 O O . GLY A 1 335 ? -29.620 24.876 -13.244 1.00 39.97 335 GLY A O 1
ATOM 2651 N N . SER A 1 336 ? -31.591 25.768 -13.822 1.00 40.16 336 SER A N 1
ATOM 2652 C CA . SER A 1 336 ? -31.306 25.915 -15.256 1.00 40.16 336 SER A CA 1
ATOM 2653 C C . SER A 1 336 ? -30.693 27.271 -15.629 1.00 40.16 336 SER A C 1
ATOM 2655 O O . SER A 1 336 ? -31.244 28.308 -15.261 1.00 40.16 336 SER A O 1
ATOM 2657 N N . GLY A 1 337 ? -29.656 27.284 -16.475 1.00 40.72 337 GLY A N 1
ATOM 2658 C CA . GLY A 1 337 ? -29.242 28.497 -17.198 1.00 40.72 337 GLY A CA 1
ATOM 2659 C C . GLY A 1 337 ? -27.797 28.475 -17.724 1.00 40.72 337 GLY A C 1
ATOM 2660 O O . GLY A 1 337 ? -26.875 28.331 -16.924 1.00 40.72 337 GLY A O 1
ATOM 2661 N N . PRO A 1 338 ? -27.551 28.658 -19.037 1.00 45.34 338 PRO A N 1
ATOM 2662 C CA . PRO A 1 338 ? -26.197 28.747 -19.581 1.00 45.34 338 PRO A CA 1
ATOM 2663 C C . PRO A 1 338 ? -25.611 30.161 -19.428 1.00 45.34 338 PRO A C 1
ATOM 2665 O O . PRO A 1 338 ? -26.271 31.154 -19.739 1.00 45.34 338 PRO A O 1
ATOM 2668 N N . LYS A 1 339 ? -24.335 30.266 -19.032 1.00 34.66 339 LYS A N 1
ATOM 2669 C CA . LYS A 1 339 ? -23.523 31.494 -19.158 1.00 34.66 339 LYS A CA 1
ATOM 2670 C C . LYS A 1 339 ? -22.120 31.173 -19.706 1.00 34.66 339 LYS A C 1
ATOM 2672 O O . LYS A 1 339 ? -21.649 30.051 -19.529 1.00 34.66 339 LYS A O 1
ATOM 2677 N N . PRO A 1 340 ? -21.486 32.108 -20.442 1.00 39.91 340 PRO A N 1
ATOM 2678 C CA . PRO A 1 340 ? -20.413 31.779 -21.380 1.00 39.91 340 PRO A CA 1
ATOM 2679 C C . PRO A 1 340 ? -19.024 31.668 -20.740 1.00 39.91 340 PRO A C 1
ATOM 2681 O O . PRO A 1 340 ? -18.741 32.251 -19.694 1.00 39.91 340 PRO A O 1
ATOM 2684 N N . ALA A 1 341 ? -18.132 30.961 -21.436 1.00 39.47 341 ALA A N 1
ATOM 2685 C CA . ALA A 1 341 ? -16.745 30.767 -21.031 1.00 39.47 341 ALA A CA 1
ATOM 2686 C C . ALA A 1 341 ? -15.956 32.088 -20.937 1.00 39.47 341 ALA A C 1
ATOM 2688 O O . ALA A 1 341 ? -16.004 32.928 -21.839 1.00 39.47 341 ALA A O 1
ATOM 2689 N N . ARG A 1 342 ? -15.135 32.220 -19.888 1.00 32.03 342 ARG A N 1
ATOM 2690 C CA . ARG A 1 342 ? -14.048 33.206 -19.815 1.00 32.03 342 ARG A CA 1
ATOM 2691 C C . ARG A 1 342 ? -12.701 32.496 -19.799 1.00 32.03 342 ARG A C 1
ATOM 2693 O O . ARG A 1 342 ? -12.470 31.606 -18.987 1.00 32.03 342 ARG A O 1
ATOM 2700 N N . ARG A 1 343 ? -11.807 32.918 -20.695 1.00 35.09 343 ARG A N 1
ATOM 2701 C CA . ARG A 1 343 ? -10.391 32.530 -20.679 1.00 35.09 343 ARG A CA 1
ATOM 2702 C C . ARG A 1 343 ? -9.697 33.225 -19.508 1.00 35.09 343 ARG A C 1
ATOM 2704 O O . ARG A 1 343 ? -9.928 34.414 -19.303 1.00 35.09 343 ARG A O 1
ATOM 2711 N N . HIS A 1 344 ? -8.791 32.529 -18.828 1.00 29.52 344 HIS A N 1
ATOM 2712 C CA . HIS A 1 344 ? -7.801 33.155 -17.953 1.00 29.52 344 HIS A CA 1
ATOM 2713 C C . HIS A 1 344 ? -6.388 32.810 -18.428 1.00 29.52 344 HIS A C 1
ATOM 2715 O O . HIS A 1 344 ? -6.069 31.651 -18.678 1.00 29.52 344 HIS A O 1
ATOM 2721 N N . ALA A 1 345 ? -5.573 33.851 -18.580 1.00 27.78 345 ALA A N 1
ATOM 2722 C CA . ALA A 1 345 ? -4.130 33.787 -18.799 1.00 27.78 345 ALA A CA 1
ATOM 2723 C C . ALA A 1 345 ? -3.411 33.980 -17.436 1.00 27.78 345 ALA A C 1
ATOM 2725 O O . ALA A 1 345 ? -4.076 34.351 -16.461 1.00 27.78 345 ALA A O 1
ATOM 2726 N N . PRO A 1 346 ? -2.101 33.687 -17.313 1.00 28.31 346 PRO A N 1
ATOM 2727 C CA . PRO A 1 346 ? -1.471 33.457 -16.012 1.00 28.31 346 PRO A CA 1
ATOM 2728 C C . PRO A 1 346 ? -1.286 34.735 -15.184 1.00 28.31 346 PRO A C 1
ATOM 2730 O O . PRO A 1 346 ? -1.188 35.841 -15.719 1.00 28.31 346 PRO A O 1
ATOM 2733 N N . ARG A 1 347 ? -1.186 34.569 -13.859 1.00 26.00 347 ARG A N 1
ATOM 2734 C CA . ARG A 1 347 ? -0.799 35.641 -12.932 1.00 26.00 347 ARG A CA 1
ATOM 2735 C C . ARG A 1 347 ? 0.704 35.601 -12.652 1.00 26.00 347 ARG A C 1
ATOM 2737 O O . ARG A 1 347 ? 1.288 34.533 -12.513 1.00 26.00 347 ARG A O 1
ATOM 2744 N N . VAL A 1 348 ? 1.302 36.787 -12.596 1.00 25.25 348 VAL A N 1
ATOM 2745 C CA . VAL A 1 348 ? 2.747 37.019 -12.469 1.00 25.25 348 VAL A CA 1
ATOM 2746 C C . VAL A 1 348 ? 3.164 37.090 -10.994 1.00 25.25 348 VAL A C 1
ATOM 2748 O O . VAL A 1 348 ? 2.379 37.509 -10.143 1.00 25.25 348 VAL A O 1
ATOM 2751 N N . ILE A 1 349 ? 4.401 36.679 -10.703 1.00 27.05 349 ILE A N 1
ATOM 2752 C CA . ILE A 1 349 ? 5.042 36.771 -9.381 1.00 27.05 349 ILE A CA 1
ATOM 2753 C C . ILE A 1 349 ? 5.286 38.244 -9.023 1.00 27.05 349 ILE A C 1
ATOM 2755 O O . ILE A 1 349 ? 5.798 38.999 -9.846 1.00 27.05 349 ILE A O 1
ATOM 2759 N N . ALA A 1 350 ? 5.000 38.638 -7.781 1.00 25.73 350 ALA A N 1
ATOM 2760 C CA . ALA A 1 350 ? 5.357 39.951 -7.249 1.00 25.73 350 ALA A CA 1
ATOM 2761 C C . ALA A 1 350 ? 6.160 39.805 -5.947 1.00 25.73 350 ALA A C 1
ATOM 2763 O O . ALA A 1 350 ? 5.657 39.272 -4.960 1.00 25.73 350 ALA A O 1
ATOM 2764 N N . PHE A 1 351 ? 7.400 40.299 -5.948 1.00 25.83 351 PHE A N 1
ATOM 2765 C CA . PHE A 1 351 ? 8.148 40.581 -4.721 1.00 25.83 351 PHE A CA 1
ATOM 2766 C C . PHE A 1 351 ? 7.638 41.892 -4.106 1.00 25.83 351 PHE A C 1
ATOM 2768 O O . PHE A 1 351 ? 7.376 42.850 -4.832 1.00 25.83 351 PHE A O 1
ATOM 2775 N N . GLY A 1 352 ? 7.547 41.954 -2.776 1.00 25.22 352 GLY A N 1
ATOM 2776 C CA . GLY A 1 352 ? 7.329 43.193 -2.024 1.00 25.22 352 GLY A CA 1
ATOM 2777 C C . GLY A 1 352 ? 8.535 43.489 -1.135 1.00 25.22 352 GLY A C 1
ATOM 2778 O O . GLY A 1 352 ? 8.939 42.626 -0.359 1.00 25.22 352 GLY A O 1
ATOM 2779 N N . GLY A 1 353 ? 9.119 44.683 -1.250 1.00 22.88 353 GLY A N 1
ATOM 2780 C CA . GLY A 1 353 ? 10.292 45.094 -0.474 1.00 22.88 353 GLY A CA 1
ATOM 2781 C C . GLY A 1 353 ? 10.471 46.614 -0.434 1.00 22.88 353 GLY A C 1
ATOM 2782 O O . GLY A 1 353 ? 10.092 47.306 -1.376 1.00 22.88 353 GLY A O 1
ATOM 2783 N N . GLY A 1 354 ? 11.054 47.110 0.666 1.00 25.25 354 GLY A N 1
ATOM 2784 C CA . GLY A 1 354 ? 11.079 48.532 1.047 1.00 25.25 354 GLY A CA 1
ATOM 2785 C C . GLY A 1 354 ? 9.759 48.977 1.702 1.00 25.25 354 GLY A C 1
ATOM 2786 O O . GLY A 1 354 ? 8.695 48.505 1.319 1.00 25.25 354 GLY A O 1
ATOM 2787 N N . GLY A 1 355 ? 9.732 49.855 2.708 1.00 26.38 355 GLY A N 1
ATOM 2788 C CA . GLY A 1 355 ? 10.782 50.548 3.481 1.00 26.38 355 GLY A CA 1
ATOM 2789 C C . GLY A 1 355 ? 10.099 51.578 4.414 1.00 26.38 355 GLY A C 1
ATOM 2790 O O . GLY A 1 355 ? 8.908 51.817 4.256 1.00 26.38 355 GLY A O 1
ATOM 2791 N N . GLY A 1 356 ? 10.734 52.224 5.397 1.00 25.94 356 GLY A N 1
ATOM 2792 C CA . GLY A 1 356 ? 12.096 52.118 5.932 1.00 25.94 356 GLY A CA 1
ATOM 2793 C C . GLY A 1 356 ? 12.379 53.267 6.928 1.00 25.94 356 GLY A C 1
ATOM 2794 O O . GLY A 1 356 ? 11.800 54.341 6.791 1.00 25.94 356 GLY A O 1
ATOM 2795 N N . GLY A 1 357 ? 13.285 53.057 7.895 1.00 23.47 357 GLY A N 1
ATOM 2796 C CA . GLY A 1 357 ? 13.724 54.070 8.878 1.00 23.47 357 GLY A CA 1
ATOM 2797 C C . GLY A 1 357 ? 12.803 54.273 10.103 1.00 23.47 357 GLY A C 1
ATOM 2798 O O . GLY A 1 357 ? 11.658 53.839 10.084 1.00 23.47 357 GLY A O 1
ATOM 2799 N N . ALA A 1 358 ? 13.242 54.920 11.193 1.00 25.50 358 ALA A N 1
ATOM 2800 C CA . ALA A 1 358 ? 14.613 55.275 11.603 1.00 25.50 358 ALA A CA 1
ATOM 2801 C C . ALA A 1 358 ? 14.671 55.706 13.096 1.00 25.50 358 ALA A C 1
ATOM 2803 O O . ALA A 1 358 ? 13.661 56.139 13.641 1.00 25.50 358 ALA A O 1
ATOM 2804 N N . TYR A 1 359 ? 15.890 55.703 13.659 1.00 29.11 359 TYR A N 1
ATOM 2805 C CA . TYR A 1 359 ? 16.335 56.276 14.950 1.00 29.11 359 TYR A CA 1
ATOM 2806 C C . TYR A 1 359 ? 16.023 55.534 16.267 1.00 29.11 359 TYR A C 1
ATOM 2808 O O . TYR A 1 359 ? 14.872 55.246 16.574 1.00 29.11 359 TYR A O 1
ATOM 2816 N N . PHE A 1 360 ? 17.109 55.391 17.049 1.00 35.25 360 PHE A N 1
ATOM 2817 C CA . PHE A 1 360 ? 17.272 54.830 18.403 1.00 35.25 360 PHE A CA 1
ATOM 2818 C C . PHE A 1 360 ? 17.015 53.323 18.569 1.00 35.25 360 PHE A C 1
ATOM 2820 O O . PHE A 1 360 ? 15.846 52.896 18.635 1.00 35.25 360 PHE A O 1
#

InterPro domains:
  IPR003323 OTU domain [PF02338] (53-165)
  IPR003323 OTU domain [PS50802] (47-235)
  IPR038765 Papain-like cysteine peptidase superfamily [SSF54001] (44-166)

Secondary structure (DSSP, 8-state):
-THHHHHGGGTPPPPSB-TTSBBSS-EEEEP--TT-SS-EEEEEEEEEEE----SS-HHHHHHHHHHHHHHHSSPPP--HHHHHHHHHHHHHHHHHHHS-TT--EEEEETTEEEEHHHHHHHHHHHTTS-HHHHHHHHTSTT----HHHHHHHHHHHTS-EEEEEEEEEEEEPTT----S-PPPEEEEEEEEEETTTTTTTSPPEEEEEE-TTTTS--GGG--SS--EEEEEEEPPHHHHHHHHHHHT--HHHHHHHHHHHHHHHHHHHHHHHHHHHS--SSTTGGGTTTS------------------------TTS-----PPPTTS---------------PPPPP-----------

Foldseek 3Di:
DVVLVVQVVPVHDDDLADPQQKGPDKAFEFDDDDPDQADPGEGPAIKIWGDADPLQLQVLLQVQQLVLCLAQVDGDRNDPVLSLVSSLVLLLQLLCQLPPPVQDWFFFEDPDTDTSPVLLCVVQVLVVHHSVVVSVQSSDSNHHDWRSSQSSSCRQVLAKAWEKEWDFHNYDYPPDDDPDDGHTDTHIYTDGGGNPPVSVLGHYWYKYQFDPCPPPDDPVPGDPGGPHIIGMDGDQLVVRLVVSVVRPDDPVSSVVNSVVNVVVVVSSVVSNVCCLVAPDPHPSCSSNPPPDPDDDDDDDDDDDDDDDDYDDDDDPPPDPIDDDDDPPPDDDDDDDDDDDDDDDDDDDDDDDDDDDYDDD